Protein AF-0000000080642926 (afdb_homodimer)

InterPro domains:
  IPR002577 Helix-turn-helix, HxlR type [PF01638] (28-109)
  IPR002577 Helix-turn-helix, HxlR type [PS51118] (19-112)
  IPR036388 Winged helix-like DNA-binding domain superfamily [G3DSA:1.10.10.10] (13-112)
  IPR036390 Winged helix DNA-binding domain superfamily [SSF46785] (16-107)

Radius of gyration: 19.08 Å; Cα contacts (8 Å, |Δi|>4): 334; chains: 2; bounding box: 35×70×35 Å

Sequence (224 aa):
MLKNSMDYGSCNLVIQRGCPIEETLMSLGGKWKGIIINTLYDEAYFYNALHREVSGISRKILTEQLNDLIALQIVKREETNDYPKKVRYSLTQRGKSVYPLINELAQVLKMNMLKNSMDYGSCNLVIQRGCPIEETLMSLGGKWKGIIINTLYDEAYFYNALHREVSGISRKILTEQLNDLIALQIVKREETNDYPKKVRYSLTQRGKSVYPLINELAQVLKMN

Organism: Staphylococcus saprophyticus subsp. saprophyticus (strain ATCC 15305 / DSM 20229 / NCIMB 8711 / NCTC 7292 / S-41) (NCBI:txid34245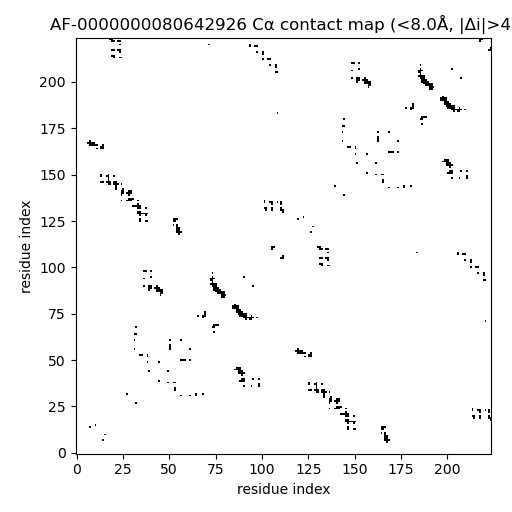1)

Secondary structure (DSSP, 8-state):
--------SS--HHHHHHHHHHHHHHHH-SSSHHHHHHHHHH--EEHHHHHHHSTT--HHHHHHHHHHHHHTTSEEEEE-SSSSP-EEEEE-HHHHHHHHHHHHHHHHTT--/--------SS--HHHHHHHHHHHHHHHH-SSSHHHHHHHHHH--EEHHHHHHHSTT--HHHHHHHHHHHHHTTSEEEEE-SSSSP-EEEEE-HHHHHHHHHHHHHHHHTT--

pLDDT: mean 90.41, std 14.79, range [26.27, 98.69]

Solvent-accessible surface area (backbone atoms only — not comparable to full-atom values): 12058 Å² total; per-residue (Å²): 127,89,66,77,73,66,77,45,54,72,84,45,70,54,46,63,67,7,42,24,37,23,49,40,31,45,68,54,22,51,83,60,48,29,33,51,51,46,50,28,68,75,43,68,36,40,62,68,61,42,51,61,57,48,34,62,60,50,70,67,56,49,50,52,50,49,50,51,34,34,75,63,46,26,35,38,81,42,76,46,88,50,88,73,71,43,55,35,36,31,53,29,75,52,26,62,59,44,48,61,48,47,49,48,47,10,56,72,66,64,41,114,124,90,66,78,73,68,76,45,55,72,84,45,72,54,44,63,67,8,43,25,36,24,50,40,32,43,69,54,22,52,83,60,49,29,31,51,50,47,50,28,68,75,42,68,36,39,64,69,60,42,50,61,56,48,33,63,59,50,72,68,56,50,51,52,50,49,51,52,34,34,75,65,46,28,35,39,83,42,75,46,88,51,89,72,71,42,55,37,37,30,54,29,75,54,26,62,58,44,48,60,48,47,48,49,46,11,56,73,65,66,42,116

Structure (mmCIF, N/CA/C/O backbone):
data_AF-0000000080642926-model_v1
#
loop_
_entity.id
_entity.type
_entity.pdbx_description
1 polymer 'Transcriptional regulator'
#
loop_
_atom_site.group_PDB
_atom_site.id
_atom_site.type_symbol
_atom_site.label_atom_id
_atom_site.label_alt_id
_atom_site.label_comp_id
_atom_site.label_asym_id
_atom_site.label_entity_id
_atom_site.label_seq_id
_atom_site.pdbx_PDB_ins_code
_atom_site.Cartn_x
_atom_site.Cartn_y
_atom_site.Cartn_z
_atom_site.occupancy
_atom_site.B_iso_or_equiv
_atom_site.auth_seq_id
_atom_site.auth_comp_id
_atom_site.auth_asym_id
_atom_site.auth_atom_id
_atom_site.pdbx_PDB_model_num
ATOM 1 N N . MET A 1 1 ? -15.219 -11.07 5.348 1 26.27 1 MET A N 1
ATOM 2 C CA . MET A 1 1 ? -15.898 -10.133 6.234 1 26.27 1 MET A CA 1
ATOM 3 C C . MET A 1 1 ? -14.891 -9.305 7.027 1 26.27 1 MET A C 1
ATOM 5 O O . MET A 1 1 ? -15.172 -8.898 8.156 1 26.27 1 MET A O 1
ATOM 9 N N . LEU A 1 2 ? -13.578 -9.359 6.543 1 33.16 2 LEU A N 1
ATOM 10 C CA . LEU A 1 2 ? -12.43 -8.984 7.367 1 33.16 2 LEU A CA 1
ATOM 11 C C . LEU A 1 2 ? -12.516 -7.52 7.781 1 33.16 2 LEU A C 1
ATOM 13 O O . LEU A 1 2 ? -12.391 -6.625 6.945 1 33.16 2 LEU A O 1
ATOM 17 N N . LYS A 1 3 ? -13.633 -7.27 8.539 1 35.31 3 LYS A N 1
ATOM 18 C CA . LYS A 1 3 ? -14.156 -6.008 9.047 1 35.31 3 LYS A CA 1
ATOM 19 C C . LYS A 1 3 ? -13.086 -5.23 9.812 1 35.31 3 LYS A C 1
ATOM 21 O O . LYS A 1 3 ? -12.758 -5.57 10.945 1 35.31 3 LYS A O 1
ATOM 26 N N . ASN A 1 4 ? -11.906 -5.074 9.398 1 38.88 4 ASN A N 1
ATOM 27 C CA . ASN A 1 4 ? -11.008 -4.223 10.164 1 38.88 4 ASN A CA 1
ATOM 28 C C . ASN A 1 4 ? -11.672 -2.906 10.555 1 38.88 4 ASN A C 1
ATOM 30 O O . ASN A 1 4 ? -11.695 -1.959 9.766 1 38.88 4 ASN A O 1
ATOM 34 N N . SER A 1 5 ? -12.844 -2.949 11.32 1 43.09 5 SER A N 1
ATOM 35 C CA . SER A 1 5 ? -13.508 -1.814 11.953 1 43.09 5 SER A CA 1
ATOM 36 C C . SER A 1 5 ? -12.508 -0.891 12.633 1 43.09 5 SER A C 1
ATOM 38 O O . SER A 1 5 ? -11.938 -1.241 13.672 1 43.09 5 SER A O 1
ATOM 40 N N . MET A 1 6 ? -11.539 -0.439 12.016 1 46.84 6 MET A N 1
ATOM 41 C CA . MET A 1 6 ? -10.602 0.42 12.734 1 46.84 6 MET A CA 1
ATOM 42 C C . MET A 1 6 ? -11.336 1.573 13.414 1 46.84 6 MET A C 1
ATOM 44 O O . MET A 1 6 ? -12.312 2.1 12.867 1 46.84 6 MET A O 1
ATOM 48 N N . ASP A 1 7 ? -11.508 1.579 14.719 1 55.59 7 ASP A N 1
ATOM 49 C CA . ASP A 1 7 ? -12.023 2.609 15.609 1 55.59 7 ASP A CA 1
ATOM 50 C C . ASP A 1 7 ? -11.461 3.982 15.25 1 55.59 7 ASP A C 1
ATOM 52 O O . ASP A 1 7 ? -10.461 4.422 15.82 1 55.59 7 ASP A O 1
ATOM 56 N N . TYR A 1 8 ? -11.648 4.504 14.062 1 60.59 8 TYR A N 1
ATOM 57 C CA . TYR A 1 8 ? -11.203 5.824 13.625 1 60.59 8 TYR A CA 1
ATOM 58 C C . TYR A 1 8 ? -11.891 6.926 14.414 1 60.59 8 TYR A C 1
ATOM 60 O O . TYR A 1 8 ? -11.602 8.109 14.234 1 60.59 8 TYR A O 1
ATOM 68 N N . GLY A 1 9 ? -12.344 6.68 15.625 1 62.94 9 GLY A N 1
ATOM 69 C CA . GLY A 1 9 ? -13.102 7.699 16.344 1 62.94 9 GLY A CA 1
ATOM 70 C C . GLY A 1 9 ? -14.352 8.141 15.594 1 62.94 9 GLY A C 1
ATOM 71 O O . GLY A 1 9 ? -14.961 7.355 14.867 1 62.94 9 GLY A O 1
ATOM 72 N N . SER A 1 10 ? -14.812 9.477 15.961 1 70.75 10 SER A N 1
ATOM 73 C CA . SER A 1 10 ? -15.984 10.016 15.289 1 70.75 10 SER A CA 1
ATOM 74 C C . SER A 1 10 ? -15.773 10.125 13.789 1 70.75 10 SER A C 1
ATOM 76 O O . SER A 1 10 ? -14.688 10.5 13.336 1 70.75 10 SER A O 1
ATOM 78 N N . CYS A 1 11 ? -16.719 9.617 13.109 1 80.69 11 CYS A N 1
ATOM 79 C CA . CYS A 1 11 ? -16.625 9.602 11.656 1 80.69 11 CYS A CA 1
ATOM 80 C C . CYS A 1 11 ? -16.922 10.977 11.07 1 80.69 11 CYS A C 1
ATOM 82 O O . CYS A 1 11 ? -18.094 11.367 10.961 1 80.69 11 CYS A O 1
ATOM 84 N N . ASN A 1 12 ? -15.898 11.836 10.922 1 85.44 12 ASN A N 1
ATOM 85 C CA . ASN A 1 12 ? -16.047 13.102 10.219 1 85.44 12 ASN A CA 1
ATOM 86 C C . ASN A 1 12 ? -15.805 12.938 8.719 1 85.44 12 ASN A C 1
ATOM 88 O O . ASN A 1 12 ? -15.523 11.836 8.242 1 85.44 12 ASN A O 1
ATOM 92 N N . LEU A 1 13 ? -16 14.023 7.984 1 85.5 13 LEU A N 1
ATOM 93 C CA . LEU A 1 13 ? -15.945 13.977 6.523 1 85.5 13 LEU A CA 1
ATOM 94 C C . LEU A 1 13 ? -14.547 13.586 6.047 1 85.5 13 LEU A C 1
ATOM 96 O O . LEU A 1 13 ? -14.406 12.898 5.031 1 85.5 13 LEU A O 1
ATOM 100 N N . VAL A 1 14 ? -13.5 14.023 6.723 1 85.69 14 VAL A N 1
ATOM 101 C CA . VAL A 1 14 ? -12.125 13.734 6.344 1 85.69 14 VAL A CA 1
ATOM 102 C C . VAL A 1 14 ? -11.875 12.227 6.414 1 85.69 14 VAL A C 1
ATOM 104 O O . VAL A 1 14 ? -11.305 11.641 5.488 1 85.69 14 VAL A O 1
ATOM 107 N N . ILE A 1 15 ? -12.391 11.664 7.461 1 88.62 15 ILE A N 1
ATOM 108 C CA . ILE A 1 15 ? -12.219 10.227 7.656 1 88.62 15 ILE A CA 1
ATOM 109 C C . ILE A 1 15 ? -13.039 9.469 6.617 1 88.62 15 ILE A C 1
ATOM 111 O O . ILE A 1 15 ? -12.555 8.508 6.012 1 88.62 15 ILE A O 1
ATOM 115 N N . GLN A 1 16 ? -14.219 9.906 6.355 1 90.12 16 GLN A N 1
ATOM 116 C CA . GLN A 1 16 ? -15.094 9.25 5.383 1 90.12 16 GLN A CA 1
ATOM 117 C C . GLN A 1 16 ? -14.453 9.234 3.996 1 90.12 16 GLN A C 1
ATOM 119 O O . GLN A 1 16 ? -14.5 8.219 3.299 1 90.12 16 GLN A O 1
ATOM 124 N N . ARG A 1 17 ? -13.82 10.32 3.672 1 90.19 17 ARG A N 1
ATOM 125 C CA . ARG A 1 17 ? -13.219 10.43 2.348 1 90.19 17 ARG A CA 1
ATOM 126 C C . ARG A 1 17 ? -11.883 9.688 2.287 1 90.19 17 ARG A C 1
ATOM 128 O O . ARG A 1 17 ? -11.492 9.195 1.228 1 90.19 17 ARG A O 1
ATOM 135 N N . GLY A 1 18 ? -11.219 9.609 3.457 1 93.25 18 GLY A N 1
ATOM 136 C CA . GLY A 1 18 ? -9.898 9 3.508 1 93.25 18 GLY A CA 1
ATOM 137 C C . GLY A 1 18 ? -9.945 7.5 3.721 1 93.25 18 GLY A C 1
ATOM 138 O O . GLY A 1 18 ? -8.961 6.797 3.461 1 93.25 18 GLY A O 1
ATOM 139 N N . CYS A 1 19 ? -11.07 7.004 4.074 1 93 19 CYS A N 1
ATOM 140 C CA . CYS A 1 19 ? -11.188 5.602 4.461 1 93 19 CYS A CA 1
ATOM 141 C C . CYS A 1 19 ? -10.898 4.684 3.281 1 93 19 CYS A C 1
ATOM 143 O O . CYS A 1 19 ? -10.156 3.707 3.414 1 93 19 CYS A O 1
ATOM 145 N N . PRO A 1 20 ? -11.477 4.988 2.043 1 94.69 20 PRO A N 1
ATOM 146 C CA . PRO A 1 20 ? -11.164 4.102 0.919 1 94.69 20 PRO A CA 1
ATOM 147 C C . PRO A 1 20 ? -9.68 4.07 0.588 1 94.69 20 PRO A C 1
ATOM 149 O O . PRO A 1 20 ? -9.141 3.018 0.234 1 94.69 20 PRO A O 1
ATOM 152 N N . ILE A 1 21 ? -9.055 5.18 0.7 1 94.81 21 ILE A N 1
ATOM 153 C CA . ILE A 1 21 ? -7.621 5.27 0.44 1 94.81 21 ILE A CA 1
ATOM 154 C C . ILE A 1 21 ? -6.852 4.457 1.482 1 94.81 21 ILE A C 1
ATOM 156 O O . ILE A 1 21 ? -5.973 3.668 1.138 1 94.81 21 ILE A O 1
ATOM 160 N N . GLU A 1 22 ? -7.27 4.641 2.697 1 95.12 22 GLU A N 1
ATOM 161 C CA . GLU A 1 22 ? -6.664 3.906 3.805 1 95.12 22 GLU A CA 1
ATOM 162 C C . GLU A 1 22 ? -6.836 2.4 3.629 1 95.12 22 GLU A C 1
ATOM 164 O O . GLU A 1 22 ? -5.875 1.641 3.762 1 95.12 22 GLU A O 1
ATOM 169 N N . GLU A 1 23 ? -8.016 2.02 3.33 1 95 23 GLU A N 1
ATOM 170 C CA . GLU A 1 23 ? -8.312 0.601 3.154 1 95 23 GLU A CA 1
ATOM 171 C C . GLU A 1 23 ? -7.492 0.005 2.014 1 95 23 GLU A C 1
ATOM 173 O O . GLU A 1 23 ? -7.031 -1.136 2.102 1 95 23 GLU A O 1
ATOM 178 N N . THR A 1 24 ? -7.352 0.729 0.979 1 96.31 24 THR A N 1
ATOM 179 C CA . THR A 1 24 ? -6.566 0.294 -0.171 1 96.31 24 THR A CA 1
ATOM 180 C C . THR A 1 24 ? -5.125 0.005 0.237 1 96.31 24 THR A C 1
ATOM 182 O O . THR A 1 24 ? -4.605 -1.08 -0.03 1 96.31 24 THR A O 1
ATOM 185 N N . LEU A 1 25 ? -4.547 0.936 0.899 1 96.12 25 LEU A N 1
ATOM 186 C CA . LEU A 1 25 ? -3.15 0.803 1.298 1 96.12 25 LEU A CA 1
ATOM 187 C C . LEU A 1 25 ? -2.982 -0.304 2.334 1 96.12 25 LEU A C 1
ATOM 189 O O . LEU A 1 25 ? -2.014 -1.063 2.285 1 96.12 25 LEU A O 1
ATOM 193 N N . MET A 1 26 ? -3.926 -0.427 3.213 1 94 26 MET A N 1
ATOM 194 C CA . MET A 1 26 ? -3.879 -1.48 4.223 1 94 26 MET A CA 1
ATOM 195 C C . MET A 1 26 ? -4.004 -2.857 3.58 1 94 26 MET A C 1
ATOM 197 O O . MET A 1 26 ? -3.307 -3.795 3.969 1 94 26 MET A O 1
ATOM 201 N N . SER A 1 27 ? -4.855 -2.941 2.645 1 95 27 SER A N 1
ATOM 202 C CA . SER A 1 27 ? -5.133 -4.227 2.014 1 95 27 SER A CA 1
ATOM 203 C C . SER A 1 27 ? -3.963 -4.684 1.151 1 95 27 SER A C 1
ATOM 205 O O . SER A 1 27 ? -3.672 -5.879 1.074 1 95 27 SER A O 1
ATOM 207 N N . LEU A 1 28 ? -3.287 -3.77 0.553 1 95.69 28 LEU A N 1
ATOM 208 C CA . LEU A 1 28 ? -2.219 -4.113 -0.379 1 95.69 28 LEU A CA 1
ATOM 209 C C . LEU A 1 28 ? -0.871 -4.156 0.333 1 95.69 28 LEU A C 1
ATOM 211 O O . LEU A 1 28 ? 0.097 -4.707 -0.196 1 95.69 28 LEU A O 1
ATOM 215 N N . GLY A 1 29 ? -0.943 -3.49 1.431 1 93.25 29 GLY A N 1
ATOM 216 C CA . GLY A 1 29 ? 0.313 -3.434 2.16 1 93.25 29 GLY A CA 1
ATOM 217 C C . GLY A 1 29 ? 0.738 -4.777 2.721 1 93.25 29 GLY A C 1
ATOM 218 O O . GLY A 1 29 ? -0.015 -5.75 2.654 1 93.25 29 GLY A O 1
ATOM 219 N N . GLY A 1 30 ? 1.952 -4.77 3.291 1 84.38 30 GLY A N 1
ATOM 220 C CA . GLY A 1 30 ? 2.502 -6.008 3.824 1 84.38 30 GLY A CA 1
ATOM 221 C C . GLY A 1 30 ? 3.635 -6.566 2.986 1 84.38 30 GLY A C 1
ATOM 222 O O . GLY A 1 30 ? 4 -5.984 1.961 1 84.38 30 GLY A O 1
ATOM 223 N N . LYS A 1 31 ? 4.016 -7.754 3.479 1 90.5 31 LYS A N 1
ATOM 224 C CA . LYS A 1 31 ? 5.188 -8.328 2.828 1 90.5 31 LYS A CA 1
ATOM 225 C C . LYS A 1 31 ? 4.785 -9.328 1.75 1 90.5 31 LYS A C 1
ATOM 227 O O . LYS A 1 31 ? 3.795 -10.047 1.904 1 90.5 31 LYS A O 1
ATOM 232 N N . TRP A 1 32 ? 5.492 -9.32 0.673 1 94.88 32 TRP A N 1
ATOM 233 C CA . TRP A 1 32 ? 5.52 -10.359 -0.352 1 94.88 32 TRP A CA 1
ATOM 234 C C . TRP A 1 32 ? 4.48 -10.086 -1.435 1 94.88 32 TRP A C 1
ATOM 236 O O . TRP A 1 32 ? 4.602 -10.578 -2.559 1 94.88 32 TRP A O 1
ATOM 246 N N . LYS A 1 33 ? 3.389 -9.336 -1.169 1 96.25 33 LYS A N 1
ATOM 247 C CA . LYS A 1 33 ? 2.301 -9.164 -2.127 1 96.25 33 LYS A CA 1
ATOM 248 C C . LYS A 1 33 ? 2.809 -8.555 -3.432 1 96.25 33 LYS A C 1
ATOM 250 O O . LYS A 1 33 ? 2.389 -8.969 -4.516 1 96.25 33 LYS A O 1
ATOM 255 N N . GLY A 1 34 ? 3.684 -7.57 -3.336 1 96.56 34 GLY A N 1
ATOM 256 C CA . GLY A 1 34 ? 4.238 -6.957 -4.531 1 96.56 34 GLY A CA 1
ATOM 257 C C . GLY A 1 34 ? 5.027 -7.926 -5.391 1 96.56 34 GLY A C 1
ATOM 258 O O . GLY A 1 34 ? 4.895 -7.926 -6.617 1 96.56 34 GLY A O 1
ATOM 259 N N . ILE A 1 35 ? 5.801 -8.773 -4.762 1 96.38 35 ILE A N 1
ATOM 260 C CA . ILE A 1 35 ? 6.602 -9.758 -5.484 1 96.38 35 ILE A CA 1
ATOM 261 C C . ILE A 1 35 ? 5.684 -10.797 -6.133 1 96.38 35 ILE A C 1
ATOM 263 O O . ILE A 1 35 ? 5.883 -11.172 -7.289 1 96.38 35 ILE A O 1
ATOM 267 N N . ILE A 1 36 ? 4.656 -11.211 -5.398 1 98.06 36 ILE A N 1
ATOM 268 C CA . ILE A 1 36 ? 3.713 -12.195 -5.918 1 98.06 36 ILE A CA 1
ATOM 269 C C . ILE A 1 36 ? 2.965 -11.609 -7.113 1 98.06 36 ILE A C 1
ATOM 271 O O . ILE A 1 36 ? 2.854 -12.258 -8.156 1 98.06 36 ILE A O 1
ATOM 275 N N . ILE A 1 37 ? 2.502 -10.43 -7 1 98.12 37 ILE A N 1
ATOM 276 C CA . ILE A 1 37 ? 1.77 -9.766 -8.078 1 98.12 37 ILE A CA 1
ATOM 277 C C . ILE A 1 37 ? 2.672 -9.625 -9.297 1 98.12 37 ILE A C 1
ATOM 279 O O . ILE A 1 37 ? 2.254 -9.906 -10.422 1 98.12 37 ILE A O 1
ATOM 283 N N . ASN A 1 38 ? 3.869 -9.188 -9.07 1 96.88 38 ASN A N 1
ATOM 284 C CA . ASN A 1 38 ? 4.828 -9.055 -10.156 1 96.88 38 ASN A CA 1
ATOM 285 C C . ASN A 1 38 ? 5.074 -10.391 -10.852 1 96.88 38 ASN A C 1
ATOM 287 O O . ASN A 1 38 ? 5.102 -10.461 -12.086 1 96.88 38 ASN A O 1
ATOM 291 N N . THR A 1 39 ? 5.305 -11.398 -10.109 1 97.31 39 THR A N 1
ATOM 292 C CA . THR A 1 39 ? 5.582 -12.727 -10.641 1 97.31 39 THR A CA 1
ATOM 293 C C . THR A 1 39 ? 4.414 -13.219 -11.492 1 97.31 39 THR A C 1
ATOM 295 O O . THR A 1 39 ? 4.617 -13.719 -12.602 1 97.31 39 THR A O 1
ATOM 298 N N . LEU A 1 40 ? 3.203 -12.984 -11.039 1 98.25 40 LEU A N 1
ATOM 299 C CA . LEU A 1 40 ? 2.014 -13.5 -11.711 1 98.25 40 LEU A CA 1
ATOM 300 C C . LEU A 1 40 ? 1.62 -12.602 -12.883 1 98.25 40 LEU A C 1
ATOM 302 O O . LEU A 1 40 ? 0.815 -12.992 -13.727 1 98.25 40 LEU A O 1
ATOM 306 N N . TYR A 1 41 ? 2.111 -11.375 -12.812 1 97 41 TYR A N 1
ATOM 307 C CA . TYR A 1 41 ? 1.868 -10.492 -13.953 1 97 41 TYR A CA 1
ATOM 308 C C . TYR A 1 41 ? 2.508 -11.047 -15.219 1 97 41 TYR A C 1
ATOM 310 O O . TYR A 1 41 ? 1.973 -10.883 -16.312 1 97 41 TYR A O 1
ATOM 318 N N . ASP A 1 42 ? 3.617 -11.688 -15.031 1 93.25 42 ASP A N 1
ATOM 319 C CA . ASP A 1 42 ? 4.355 -12.25 -16.156 1 93.25 42 ASP A CA 1
ATOM 320 C C . ASP A 1 42 ? 3.662 -13.5 -16.703 1 93.25 42 ASP A C 1
ATOM 322 O O . ASP A 1 42 ? 3.529 -13.664 -17.906 1 93.25 42 ASP A O 1
ATOM 326 N N . GLU A 1 43 ? 3.293 -14.359 -15.883 1 95.75 43 GLU A N 1
ATOM 327 C CA . GLU A 1 43 ? 2.611 -15.586 -16.281 1 95.75 43 GLU A CA 1
ATOM 328 C C . GLU A 1 43 ? 1.94 -16.25 -15.086 1 95.75 43 GLU A C 1
ATOM 330 O O . GLU A 1 43 ? 2.129 -15.836 -13.945 1 95.75 43 GLU A O 1
ATOM 335 N N . ALA A 1 44 ? 1.113 -17.281 -15.406 1 97.75 44 ALA A N 1
ATOM 336 C CA . ALA A 1 44 ? 0.497 -18.109 -14.375 1 97.75 44 ALA A CA 1
ATOM 337 C C . ALA A 1 44 ? 1.49 -19.125 -13.828 1 97.75 44 ALA A C 1
ATOM 339 O O . ALA A 1 44 ? 2.439 -19.516 -14.516 1 97.75 44 ALA A O 1
ATOM 340 N N . TYR A 1 45 ? 1.262 -19.547 -12.555 1 97.69 45 TYR A N 1
ATOM 341 C CA . TYR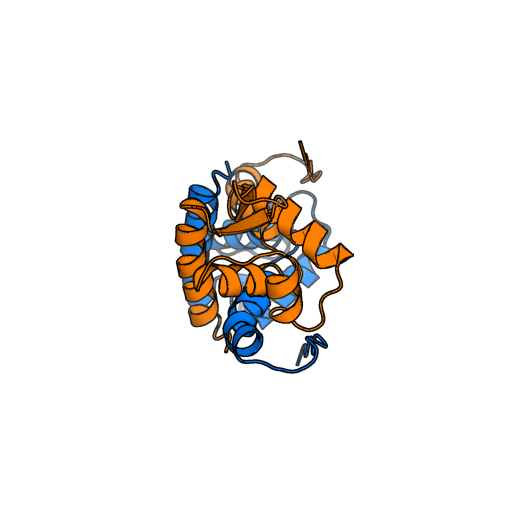 A 1 45 ? 2.154 -20.531 -11.93 1 97.69 45 TYR A CA 1
ATOM 342 C C . TYR A 1 45 ? 1.365 -21.562 -11.148 1 97.69 45 TYR A C 1
ATOM 344 O O . TYR A 1 45 ? 0.318 -21.266 -10.578 1 97.69 45 TYR A O 1
ATOM 352 N N . PHE A 1 46 ? 1.911 -22.75 -11.172 1 97 46 PHE A N 1
ATOM 353 C CA . PHE A 1 46 ? 1.507 -23.703 -10.148 1 97 46 PHE A CA 1
ATOM 354 C C . PHE A 1 46 ? 2.174 -23.391 -8.82 1 97 46 PHE A C 1
ATOM 356 O O . PHE A 1 46 ? 3.16 -22.656 -8.773 1 97 46 PHE A O 1
ATOM 363 N N . TYR A 1 47 ? 1.627 -23.922 -7.727 1 97 47 TYR A N 1
ATOM 364 C CA . TYR A 1 47 ? 2.035 -23.547 -6.379 1 97 47 TYR A CA 1
ATOM 365 C C . TYR A 1 47 ? 3.533 -23.75 -6.184 1 97 47 TYR A C 1
ATOM 367 O O . TYR A 1 47 ? 4.242 -22.828 -5.754 1 97 47 TYR A O 1
ATOM 375 N N . ASN A 1 48 ? 4.012 -24.906 -6.52 1 96.81 48 ASN A N 1
ATOM 376 C CA . ASN A 1 48 ? 5.41 -25.234 -6.254 1 96.81 48 ASN A CA 1
ATOM 377 C C . ASN A 1 48 ? 6.355 -24.344 -7.062 1 96.81 48 ASN A C 1
ATOM 379 O O . ASN A 1 48 ? 7.395 -23.922 -6.559 1 96.81 48 ASN A O 1
ATOM 383 N N . ALA A 1 49 ? 6.031 -24.188 -8.328 1 96.69 49 ALA A N 1
ATOM 384 C CA . ALA A 1 49 ? 6.836 -23.312 -9.172 1 96.69 49 ALA A CA 1
ATOM 385 C C . ALA A 1 49 ? 6.832 -21.875 -8.641 1 96.69 49 ALA A C 1
ATOM 387 O O . ALA A 1 49 ? 7.867 -21.219 -8.617 1 96.69 49 ALA A O 1
ATOM 388 N N . LEU A 1 50 ? 5.637 -21.422 -8.195 1 97.44 50 LEU A N 1
ATOM 389 C CA . LEU A 1 50 ? 5.512 -20.094 -7.617 1 97.44 50 LEU A CA 1
ATOM 390 C C . LEU A 1 50 ? 6.367 -19.953 -6.363 1 97.44 50 LEU A C 1
ATOM 392 O O . LEU A 1 50 ? 7.086 -18.969 -6.199 1 97.44 50 LEU A O 1
ATOM 396 N N . HIS A 1 51 ? 6.312 -20.922 -5.559 1 96.94 51 HIS A N 1
ATOM 397 C CA . HIS A 1 51 ? 7.09 -20.938 -4.324 1 96.94 51 HIS A CA 1
ATOM 398 C C . HIS A 1 51 ? 8.586 -20.859 -4.613 1 96.94 51 HIS A C 1
ATOM 400 O O . HIS A 1 51 ? 9.328 -20.172 -3.91 1 96.94 51 HIS A O 1
ATOM 406 N N . ARG A 1 52 ? 9.016 -21.5 -5.652 1 95.06 52 ARG A N 1
ATOM 407 C CA . ARG A 1 52 ? 10.43 -21.5 -6.035 1 95.06 52 ARG A CA 1
ATOM 408 C C . ARG A 1 52 ? 10.852 -20.141 -6.562 1 95.06 52 ARG A C 1
ATOM 410 O O . ARG A 1 52 ? 11.961 -19.672 -6.285 1 95.06 52 ARG A O 1
ATOM 417 N N . GLU A 1 53 ? 9.961 -19.578 -7.332 1 94.5 53 GLU A N 1
ATOM 418 C CA . GLU A 1 53 ? 10.281 -18.297 -7.957 1 94.5 53 GLU A CA 1
ATOM 419 C C . GLU A 1 53 ? 10.344 -17.188 -6.918 1 94.5 53 GLU A C 1
ATOM 421 O O . GLU A 1 53 ? 11.172 -16.281 -7.027 1 94.5 53 GLU A O 1
ATOM 426 N N . VAL A 1 54 ? 9.406 -17.203 -5.969 1 94.94 54 VAL A N 1
ATOM 427 C CA . VAL A 1 54 ? 9.406 -16.234 -4.883 1 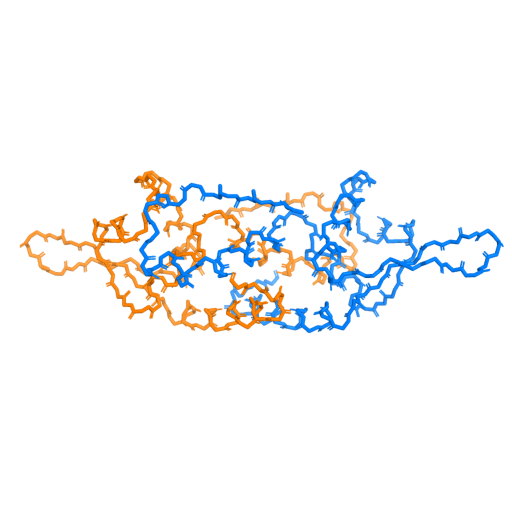94.94 54 VAL A CA 1
ATOM 428 C C . VAL A 1 54 ? 10.344 -16.703 -3.771 1 94.94 54 VAL A C 1
ATOM 430 O O . VAL A 1 54 ? 9.898 -17.172 -2.723 1 94.94 54 VAL A O 1
ATOM 433 N N . SER A 1 55 ? 11.523 -16.484 -3.988 1 91.56 55 SER A N 1
ATOM 434 C CA . SER A 1 55 ? 12.578 -17.062 -3.174 1 91.56 55 SER A CA 1
ATOM 435 C C . SER A 1 55 ? 12.594 -16.469 -1.771 1 91.56 55 SER A C 1
ATOM 437 O O . SER A 1 55 ? 12.5 -15.25 -1.606 1 91.56 55 SER A O 1
ATOM 439 N N . GLY A 1 56 ? 12.648 -17.391 -0.793 1 92.12 56 GLY A N 1
ATOM 440 C CA . GLY A 1 56 ? 12.789 -16.938 0.583 1 92.12 56 GLY A CA 1
ATOM 441 C C . GLY A 1 56 ? 11.484 -16.969 1.355 1 92.12 56 GLY A C 1
ATOM 442 O O . GLY A 1 56 ? 11.484 -16.875 2.586 1 92.12 56 GLY A O 1
ATOM 443 N N . ILE A 1 57 ? 10.453 -17.125 0.698 1 94.12 57 ILE A N 1
ATOM 444 C CA . ILE A 1 57 ? 9.156 -17.141 1.358 1 94.12 57 ILE A CA 1
ATOM 445 C C . ILE A 1 57 ? 8.852 -18.531 1.886 1 94.12 57 ILE A C 1
ATOM 447 O O . ILE A 1 57 ? 9.18 -19.531 1.242 1 94.12 57 ILE A O 1
ATOM 451 N N . SER A 1 58 ? 8.234 -18.656 2.975 1 96.44 58 SER A N 1
ATOM 452 C CA . SER A 1 58 ? 7.777 -19.953 3.457 1 96.44 58 SER A CA 1
ATOM 453 C C . SER A 1 58 ? 6.461 -20.359 2.805 1 96.44 58 SER A C 1
ATOM 455 O O . SER A 1 58 ? 5.715 -19.5 2.322 1 96.44 58 SER A O 1
ATOM 457 N N . ARG A 1 59 ? 6.148 -21.594 2.824 1 97.19 59 ARG A N 1
ATOM 458 C CA . ARG A 1 59 ? 4.906 -22.109 2.248 1 97.19 59 ARG A CA 1
ATOM 459 C C . ARG A 1 59 ? 3.691 -21.531 2.957 1 97.19 59 ARG A C 1
ATOM 461 O O . ARG A 1 59 ? 2.697 -21.172 2.314 1 97.19 59 ARG A O 1
ATOM 468 N N . LYS A 1 60 ? 3.807 -21.438 4.207 1 97.88 60 LYS A N 1
ATOM 469 C CA . LYS A 1 60 ? 2.705 -20.891 4.992 1 97.88 60 LYS A CA 1
ATOM 470 C C . LYS A 1 60 ? 2.406 -19.453 4.594 1 97.88 60 LYS A C 1
ATOM 472 O O . LYS A 1 60 ? 1.25 -19.094 4.355 1 97.88 60 LYS A O 1
ATOM 477 N N . ILE A 1 61 ? 3.463 -18.672 4.535 1 97.56 61 ILE A N 1
ATOM 478 C CA . ILE A 1 61 ? 3.297 -17.25 4.234 1 97.56 61 ILE A CA 1
ATOM 479 C C . ILE A 1 61 ? 2.807 -17.094 2.797 1 97.56 61 ILE A C 1
ATOM 481 O O . ILE A 1 61 ? 1.941 -16.25 2.521 1 97.56 61 ILE A O 1
ATOM 485 N N . LEU A 1 62 ? 3.367 -17.859 1.898 1 97.81 62 LEU A N 1
ATOM 486 C CA . LEU A 1 62 ? 2.898 -17.797 0.518 1 97.81 62 LEU A CA 1
ATOM 487 C C . LEU A 1 62 ? 1.404 -18.094 0.438 1 97.81 62 LEU A C 1
ATOM 489 O O . LEU A 1 62 ? 0.66 -17.359 -0.223 1 97.81 62 LEU A O 1
ATOM 493 N N . THR A 1 63 ? 0.964 -19.109 1.126 1 98.25 63 THR A N 1
ATOM 494 C CA . THR A 1 63 ? -0.446 -19.484 1.136 1 98.25 63 THR A CA 1
ATOM 495 C C . THR A 1 63 ? -1.301 -18.359 1.703 1 98.25 63 THR A C 1
ATOM 497 O O . THR A 1 63 ? -2.344 -18.016 1.142 1 98.25 63 THR A O 1
ATOM 500 N N . GLU A 1 64 ? -0.865 -17.812 2.734 1 98 64 GLU A N 1
ATOM 501 C CA . GLU A 1 64 ? -1.588 -16.719 3.377 1 98 64 GLU A CA 1
ATOM 502 C C . GLU A 1 64 ? -1.708 -15.508 2.449 1 98 64 GLU A C 1
ATOM 504 O O . GLU A 1 64 ? -2.787 -14.93 2.312 1 98 64 GLU A O 1
ATOM 509 N N . GLN A 1 65 ? -0.608 -15.133 1.844 1 97.81 65 GLN A N 1
ATOM 510 C CA . GLN A 1 65 ? -0.611 -13.984 0.951 1 97.81 65 GLN A CA 1
ATOM 511 C C . GLN A 1 65 ? -1.459 -14.25 -0.289 1 97.81 65 GLN A C 1
ATOM 513 O O . GLN A 1 65 ? -2.16 -13.352 -0.771 1 97.81 65 GLN A O 1
ATOM 518 N N . LEU A 1 66 ? -1.39 -15.422 -0.794 1 98.25 66 LEU A N 1
ATOM 519 C CA . LEU A 1 66 ? -2.232 -15.789 -1.928 1 98.25 66 LEU A CA 1
ATOM 520 C C . LEU A 1 66 ? -3.709 -15.703 -1.558 1 98.25 66 LEU A C 1
ATOM 522 O O . LEU A 1 66 ? -4.512 -15.148 -2.314 1 98.25 66 LEU A O 1
ATOM 526 N N . ASN A 1 67 ? -4.047 -16.234 -0.422 1 98.25 67 ASN A N 1
ATOM 527 C CA . ASN A 1 67 ? -5.434 -16.172 0.028 1 98.25 67 ASN A CA 1
ATOM 528 C C . ASN A 1 67 ? -5.922 -14.734 0.162 1 98.25 67 ASN A C 1
ATOM 530 O O . ASN A 1 67 ? -7.059 -14.422 -0.201 1 98.25 67 ASN A O 1
ATOM 534 N N . ASP A 1 68 ? -5.098 -13.914 0.688 1 97.5 68 ASP A N 1
ATOM 535 C CA . ASP A 1 68 ? -5.449 -12.5 0.799 1 97.5 68 ASP A CA 1
ATOM 536 C C . ASP A 1 68 ? -5.699 -11.891 -0.576 1 97.5 68 ASP A C 1
ATOM 538 O O . ASP A 1 68 ? -6.68 -11.172 -0.773 1 97.5 68 ASP A O 1
ATOM 542 N N . LEU A 1 69 ? -4.82 -12.148 -1.485 1 98.25 69 LEU A N 1
ATOM 543 C CA . LEU A 1 69 ? -4.922 -11.586 -2.828 1 98.25 69 LEU A CA 1
ATOM 544 C C . LEU A 1 69 ? -6.129 -12.148 -3.562 1 98.25 69 LEU A C 1
ATOM 546 O O . LEU A 1 69 ? -6.746 -11.461 -4.375 1 98.25 69 LEU A O 1
ATOM 550 N N . ILE A 1 70 ? -6.477 -13.391 -3.297 1 98.44 70 ILE A N 1
ATOM 551 C CA . ILE A 1 70 ? -7.68 -14 -3.859 1 98.44 70 ILE A CA 1
ATOM 552 C C . ILE A 1 70 ? -8.922 -13.297 -3.305 1 98.44 70 ILE A C 1
ATOM 554 O O . ILE A 1 70 ? -9.836 -12.961 -4.055 1 98.44 70 ILE A O 1
ATOM 558 N N . ALA A 1 71 ? -8.938 -13.086 -2.031 1 97.19 71 ALA A N 1
ATOM 559 C CA . ALA A 1 71 ? -10.047 -12.398 -1.392 1 97.19 71 ALA A CA 1
ATOM 560 C C . ALA A 1 71 ? -10.242 -11 -1.979 1 97.19 71 ALA A C 1
ATOM 562 O O . ALA A 1 71 ? -11.367 -10.508 -2.078 1 97.19 71 ALA A O 1
ATOM 563 N N . LEU A 1 72 ? -9.141 -10.383 -2.395 1 96.62 72 LEU A N 1
ATOM 564 C CA . LEU A 1 72 ? -9.18 -9.047 -2.982 1 96.62 72 LEU A CA 1
ATOM 565 C C . LEU A 1 72 ? -9.516 -9.117 -4.469 1 96.62 72 LEU A C 1
ATOM 567 O O . LEU A 1 72 ? -9.594 -8.086 -5.141 1 96.62 72 LEU A O 1
ATOM 571 N N . GLN A 1 73 ? -9.625 -10.305 -4.941 1 97.94 73 GLN A N 1
ATOM 572 C CA . GLN A 1 73 ? -9.93 -10.555 -6.344 1 97.94 73 GLN A CA 1
ATOM 573 C C . GLN A 1 73 ? -8.805 -10.07 -7.254 1 97.94 73 GLN A C 1
ATOM 575 O O . GLN A 1 73 ? -9.055 -9.625 -8.375 1 97.94 73 GLN A O 1
ATOM 580 N N . ILE A 1 74 ? -7.672 -10.117 -6.789 1 98.38 74 ILE A N 1
ATOM 581 C CA . ILE A 1 74 ? -6.48 -9.766 -7.562 1 98.38 74 ILE A CA 1
ATOM 582 C C . ILE A 1 74 ? -5.891 -11.023 -8.188 1 98.38 74 ILE A C 1
ATOM 584 O O . ILE A 1 74 ? -5.418 -11 -9.328 1 98.38 74 ILE A O 1
ATOM 588 N N . VAL A 1 75 ? -5.914 -12.141 -7.48 1 98.69 75 VAL A N 1
ATOM 589 C CA . VAL A 1 75 ? -5.383 -13.422 -7.938 1 98.69 75 VAL A CA 1
ATOM 590 C C . VAL A 1 75 ? -6.523 -14.43 -8.086 1 98.69 75 VAL A C 1
ATOM 592 O O . VAL A 1 75 ? -7.469 -14.43 -7.293 1 98.69 75 VAL A O 1
ATOM 595 N N . LYS A 1 76 ? -6.383 -15.203 -9.086 1 98.44 76 LYS A N 1
ATOM 596 C CA . LYS A 1 76 ? -7.312 -16.297 -9.344 1 98.44 76 LYS A CA 1
ATOM 597 C C . LYS A 1 76 ? -6.66 -17.656 -9.078 1 98.44 76 LYS A C 1
ATOM 599 O O . LYS A 1 76 ? -5.512 -17.875 -9.469 1 98.44 76 LYS A O 1
ATOM 604 N N . ARG A 1 77 ? -7.375 -18.422 -8.359 1 97.94 77 ARG A N 1
ATOM 605 C CA . ARG A 1 77 ? -6.992 -19.812 -8.102 1 97.94 77 ARG A CA 1
ATOM 606 C C . ARG A 1 77 ? -7.852 -20.781 -8.906 1 97.94 77 ARG A C 1
ATOM 608 O O . ARG A 1 77 ? -9.055 -20.891 -8.664 1 97.94 77 ARG A O 1
ATOM 615 N N . GLU A 1 78 ? -7.238 -21.484 -9.844 1 96.69 78 GLU A N 1
ATOM 616 C CA . GLU A 1 78 ? -8.016 -22.344 -10.727 1 96.69 78 GLU A CA 1
ATOM 617 C C . GLU A 1 78 ? -7.52 -23.781 -10.68 1 96.69 78 GLU A C 1
ATOM 619 O O . GLU A 1 78 ? -6.316 -24.031 -10.773 1 96.69 78 GLU A O 1
ATOM 624 N N . GLU A 1 79 ? -8.453 -24.688 -10.562 1 93.88 79 GLU A N 1
ATOM 625 C CA . GLU A 1 79 ? -8.109 -26.109 -10.633 1 93.88 79 GLU A CA 1
ATOM 626 C C . GLU A 1 79 ? -8.016 -26.578 -12.078 1 93.88 79 GLU A C 1
ATOM 628 O O . GLU A 1 79 ? -8.867 -26.234 -12.906 1 93.88 79 GLU A O 1
ATOM 633 N N . THR A 1 80 ? -6.918 -27.297 -12.375 1 88.12 80 THR A N 1
ATOM 634 C CA . THR A 1 80 ? -6.758 -27.844 -13.727 1 88.12 80 THR A CA 1
ATOM 635 C C . THR A 1 80 ? -7.512 -29.156 -13.875 1 88.12 80 THR A C 1
ATOM 637 O O . THR A 1 80 ? -7.859 -29.797 -12.883 1 88.12 80 THR A O 1
ATOM 640 N N . ASN A 1 81 ? -7.883 -29.391 -15.055 1 87 81 ASN A N 1
ATOM 641 C CA . ASN A 1 81 ? -8.617 -30.609 -15.383 1 87 81 ASN A CA 1
ATOM 642 C C . ASN A 1 81 ? -7.688 -31.812 -15.492 1 87 81 ASN A C 1
ATOM 644 O O . ASN A 1 81 ? -8.148 -32.938 -15.664 1 87 81 ASN A O 1
ATOM 648 N N . ASP A 1 82 ? -6.445 -31.594 -15.336 1 81.62 82 ASP A N 1
ATOM 649 C CA . ASP A 1 82 ? -5.48 -32.688 -15.469 1 81.62 82 ASP A CA 1
ATOM 650 C C . ASP A 1 82 ? -5.539 -33.625 -14.266 1 81.62 82 ASP A C 1
ATOM 652 O O . ASP A 1 82 ? -6.188 -33.312 -13.258 1 81.62 82 ASP A O 1
ATOM 656 N N . TYR A 1 83 ? -5.215 -34.969 -14.539 1 82.81 83 TYR A N 1
ATOM 657 C CA . TYR A 1 83 ? -5.02 -35.906 -13.438 1 82.81 83 TYR A CA 1
ATOM 658 C C . TYR A 1 83 ? -3.535 -36.156 -13.188 1 82.81 83 TYR A C 1
ATOM 660 O O . TYR A 1 83 ? -2.797 -36.5 -14.109 1 82.81 83 TYR A O 1
ATOM 668 N N . PRO A 1 84 ? -3.055 -35.812 -11.961 1 85.69 84 PRO A N 1
ATOM 669 C CA . PRO A 1 84 ? -3.801 -35.312 -10.797 1 85.69 84 PRO A CA 1
ATOM 670 C C . PRO A 1 84 ? -4.137 -33.844 -10.898 1 85.69 84 PRO A C 1
ATOM 672 O O . PRO A 1 84 ? -3.438 -33.094 -11.578 1 85.69 84 PRO A O 1
ATOM 675 N N . LYS A 1 85 ? -5.18 -33.531 -10.203 1 89.19 85 LYS A N 1
ATOM 676 C CA . LYS A 1 85 ? -5.625 -32.156 -10.195 1 89.19 85 LYS A CA 1
ATOM 677 C C . LYS A 1 85 ? -4.531 -31.219 -9.664 1 89.19 85 LYS A C 1
ATOM 679 O O . LYS A 1 85 ? -3.898 -31.516 -8.656 1 89.19 85 LYS A O 1
ATOM 684 N N . LYS A 1 86 ? -4.223 -30.297 -10.492 1 91.31 86 LYS A N 1
ATOM 685 C CA . LYS A 1 86 ? -3.277 -29.266 -10.078 1 91.31 86 LYS A CA 1
ATOM 686 C C . LYS A 1 86 ? -3.969 -27.906 -9.945 1 91.31 86 LYS A C 1
ATOM 688 O O . LYS A 1 86 ? -5.082 -27.719 -10.445 1 91.31 86 LYS A O 1
ATOM 693 N N . VAL A 1 87 ? -3.402 -27.031 -9.125 1 95.56 87 VAL A N 1
ATOM 694 C CA . VAL A 1 87 ? -3.947 -25.703 -8.93 1 95.56 87 VAL A CA 1
ATOM 695 C C . VAL A 1 87 ? -3.008 -24.656 -9.539 1 95.56 87 VAL A C 1
ATOM 697 O O . VAL A 1 87 ? -1.793 -24.719 -9.328 1 95.56 87 VAL A O 1
ATOM 700 N N . ARG A 1 88 ? -3.668 -23.797 -10.328 1 97.31 88 ARG A N 1
ATOM 701 C CA . ARG A 1 88 ? -2.91 -22.734 -10.977 1 97.31 88 ARG A CA 1
ATOM 702 C C . ARG A 1 88 ? -3.33 -21.359 -10.453 1 97.31 88 ARG A C 1
ATOM 704 O O . ARG A 1 88 ? -4.52 -21.109 -10.25 1 97.31 88 ARG A O 1
ATOM 711 N N . TYR A 1 89 ? -2.35 -20.5 -10.336 1 98.56 89 TYR A N 1
ATOM 712 C CA . TYR A 1 89 ? -2.586 -19.125 -9.906 1 98.56 89 TYR A CA 1
ATOM 713 C C . TYR A 1 89 ? -2.246 -18.141 -11.016 1 98.56 89 TYR A C 1
ATOM 715 O O . TYR A 1 89 ? -1.213 -18.266 -11.68 1 98.56 89 TYR A O 1
ATOM 723 N N . SER A 1 90 ? -3.076 -17.172 -11.242 1 98.56 90 SER A N 1
ATOM 724 C CA . SER A 1 90 ? -2.879 -16.094 -12.203 1 98.56 90 SER A CA 1
ATOM 725 C C . SER A 1 90 ? -3.537 -14.797 -11.727 1 98.56 90 SER A C 1
ATOM 727 O O . SER A 1 90 ? -4.301 -14.805 -10.758 1 98.56 90 SER A O 1
ATOM 729 N N . LEU A 1 91 ? -3.18 -13.719 -12.375 1 98.56 91 LEU A N 1
ATOM 730 C CA . LEU A 1 91 ? -3.871 -12.477 -12.055 1 98.56 91 LEU A CA 1
ATOM 731 C C . LEU A 1 91 ? -5.25 -12.438 -12.695 1 98.56 91 LEU A C 1
ATOM 733 O O . LEU A 1 91 ? -5.422 -12.875 -13.836 1 98.56 91 LEU A O 1
ATOM 737 N N . THR A 1 92 ? -6.199 -11.938 -11.953 1 98.38 92 THR A N 1
ATOM 738 C CA . THR A 1 92 ? -7.484 -11.578 -12.539 1 98.38 92 THR A CA 1
ATOM 739 C C . THR A 1 92 ? -7.359 -10.328 -13.398 1 98.38 92 THR A C 1
ATOM 741 O O . THR A 1 92 ? -6.285 -9.727 -13.484 1 98.38 92 THR A O 1
ATOM 744 N N . GLN A 1 93 ? -8.516 -10 -14.062 1 97.25 93 GLN A N 1
ATOM 745 C CA . GLN A 1 93 ? -8.539 -8.734 -14.781 1 97.25 93 GLN A CA 1
ATOM 746 C C . GLN A 1 93 ? -8.273 -7.559 -13.844 1 97.25 93 GLN A C 1
ATOM 748 O O . GLN A 1 93 ? -7.57 -6.613 -14.203 1 97.25 93 GLN A O 1
ATOM 753 N N . ARG A 1 94 ? -8.773 -7.621 -12.68 1 97 94 ARG A N 1
ATOM 754 C CA . ARG A 1 94 ? -8.516 -6.613 -11.656 1 97 94 ARG A CA 1
ATOM 755 C C . ARG A 1 94 ? -7.031 -6.551 -11.312 1 97 94 ARG A C 1
ATOM 757 O O . ARG A 1 94 ? -6.445 -5.469 -11.25 1 97 94 ARG A O 1
ATOM 764 N N . GLY A 1 95 ? -6.488 -7.688 -11.102 1 97.44 95 GLY A N 1
ATOM 765 C CA . GLY A 1 95 ? -5.066 -7.762 -10.805 1 97.44 95 GLY A CA 1
ATOM 766 C C . GLY A 1 95 ? -4.195 -7.152 -11.891 1 97.44 95 GLY A C 1
ATOM 767 O O . GLY A 1 95 ? -3.23 -6.445 -11.594 1 97.44 95 GLY A O 1
ATOM 768 N N . LYS A 1 96 ? -4.574 -7.402 -13.102 1 97.19 96 LYS A N 1
ATOM 769 C CA . LYS A 1 96 ? -3.826 -6.871 -14.234 1 97.19 96 LYS A CA 1
ATOM 770 C C . LYS A 1 96 ? -3.951 -5.352 -14.312 1 97.19 96 LYS A C 1
ATOM 772 O O . LYS A 1 96 ? -3.061 -4.676 -14.836 1 97.19 96 LYS A O 1
ATOM 777 N N . SER A 1 97 ? -5.027 -4.855 -13.75 1 96.88 97 SER A N 1
ATOM 778 C CA . SER A 1 97 ? -5.246 -3.412 -13.742 1 96.88 97 SER A CA 1
ATOM 779 C C . SER A 1 97 ? -4.496 -2.746 -12.594 1 96.88 97 SER A C 1
ATOM 781 O O . SER A 1 97 ? -4.098 -1.584 -12.703 1 96.88 97 SER A O 1
ATOM 783 N N . VAL A 1 98 ? -4.293 -3.428 -11.539 1 97.12 98 VAL A N 1
ATOM 784 C CA . VAL A 1 98 ? -3.672 -2.885 -10.336 1 97.12 98 VAL A CA 1
ATOM 785 C C . VAL A 1 98 ? -2.16 -2.789 -10.539 1 97.12 98 VAL A C 1
ATOM 787 O O . VAL A 1 98 ? -1.53 -1.826 -10.094 1 97.12 98 VAL A O 1
ATOM 790 N N . TYR A 1 99 ? -1.583 -3.738 -11.227 1 97.12 99 TYR A N 1
ATOM 791 C CA . TYR A 1 99 ? -0.134 -3.842 -11.359 1 97.12 99 TYR A CA 1
ATOM 792 C C . TYR A 1 99 ? 0.454 -2.576 -11.969 1 97.12 99 TYR A C 1
ATOM 794 O O . TYR A 1 99 ? 1.373 -1.977 -11.406 1 97.12 99 TYR A O 1
ATOM 802 N N . PRO A 1 100 ? -0.058 -2.094 -13.094 1 97.44 100 PRO A N 1
ATOM 803 C CA . PRO A 1 100 ? 0.528 -0.884 -13.672 1 97.44 100 PRO A CA 1
ATOM 804 C C . PRO A 1 100 ? 0.418 0.328 -12.75 1 97.44 100 PRO A C 1
ATOM 806 O O . PRO A 1 100 ? 1.289 1.202 -12.766 1 97.44 100 PRO A O 1
ATOM 809 N N . LEU A 1 101 ? -0.609 0.384 -11.992 1 97.75 101 LEU A N 1
ATOM 810 C CA . LEU A 1 101 ? -0.784 1.496 -11.07 1 97.75 101 LEU A CA 1
ATOM 811 C C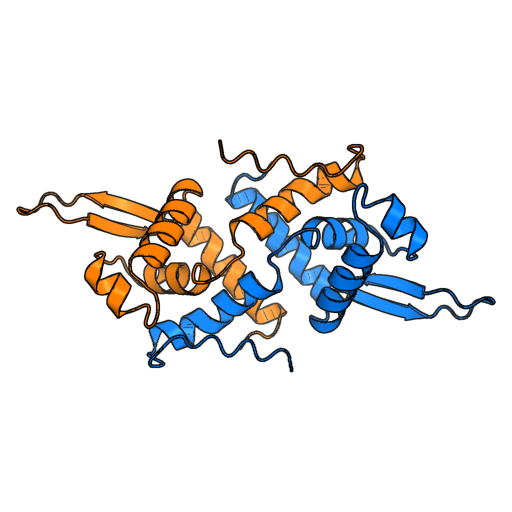 . LEU A 1 101 ? 0.266 1.451 -9.961 1 97.75 101 LEU A C 1
ATOM 813 O O . LEU A 1 101 ? 0.844 2.48 -9.609 1 97.75 101 LEU A O 1
ATOM 817 N N . ILE A 1 102 ? 0.535 0.268 -9.445 1 97.5 102 ILE A N 1
ATOM 818 C CA . ILE A 1 102 ? 1.548 0.117 -8.406 1 97.5 102 ILE A CA 1
ATOM 819 C C . ILE A 1 102 ? 2.93 0.405 -8.992 1 97.5 102 ILE A C 1
ATOM 821 O O . ILE A 1 102 ? 3.766 1.034 -8.336 1 97.5 102 ILE A O 1
ATOM 825 N N . ASN A 1 103 ? 3.123 -0.059 -10.195 1 96.62 103 ASN A N 1
ATOM 826 C CA . ASN A 1 103 ? 4.395 0.211 -10.867 1 96.62 103 ASN A CA 1
ATOM 827 C C . ASN A 1 103 ? 4.625 1.709 -11.047 1 96.62 103 ASN A C 1
ATOM 829 O O . ASN A 1 103 ? 5.742 2.193 -10.875 1 96.62 103 ASN A O 1
ATOM 833 N N . GLU A 1 104 ? 3.602 2.406 -11.383 1 97.38 104 GLU A N 1
ATOM 834 C CA . GLU A 1 104 ? 3.717 3.857 -11.516 1 97.38 104 GLU A CA 1
ATOM 835 C C . GLU A 1 104 ? 4.031 4.508 -10.172 1 97.38 104 GLU A C 1
ATOM 837 O O . GLU A 1 104 ? 4.836 5.438 -10.102 1 97.38 104 GLU A O 1
ATOM 842 N N . LEU A 1 105 ? 3.402 4.047 -9.148 1 97.5 105 LEU A N 1
ATOM 843 C CA . LEU A 1 105 ? 3.719 4.535 -7.809 1 97.5 105 LEU A CA 1
ATOM 844 C C . LEU A 1 105 ? 5.191 4.312 -7.484 1 97.5 105 LEU A C 1
ATOM 846 O O . LEU A 1 105 ? 5.855 5.199 -6.945 1 97.5 105 LEU A O 1
ATOM 850 N N . ALA A 1 106 ? 5.672 3.145 -7.836 1 96.81 106 ALA A N 1
ATOM 851 C CA . ALA A 1 106 ? 7.078 2.82 -7.59 1 96.81 106 ALA A CA 1
ATOM 852 C C . ALA A 1 106 ? 8 3.805 -8.305 1 96.81 106 ALA A C 1
ATOM 854 O O . ALA A 1 106 ? 9.016 4.23 -7.746 1 96.81 106 ALA A O 1
ATOM 855 N N . GLN A 1 107 ? 7.629 4.125 -9.5 1 96.5 107 GLN A N 1
ATOM 856 C CA . GLN A 1 107 ? 8.43 5.062 -10.281 1 96.5 107 GLN A CA 1
ATOM 857 C C . GLN A 1 107 ? 8.406 6.457 -9.656 1 96.5 107 GLN A C 1
ATOM 859 O O . GLN A 1 107 ? 9.445 7.102 -9.531 1 96.5 107 GLN A O 1
ATOM 864 N N . VAL A 1 108 ? 7.199 6.918 -9.289 1 96.81 108 VAL A N 1
ATOM 865 C CA . VAL A 1 108 ? 7.039 8.234 -8.688 1 96.81 108 VAL A CA 1
ATOM 866 C C . VAL A 1 108 ? 7.848 8.32 -7.395 1 96.81 108 VAL A C 1
ATOM 868 O O . VAL A 1 108 ? 8.469 9.344 -7.109 1 96.81 108 VAL A O 1
ATOM 871 N N . LEU A 1 109 ? 7.793 7.188 -6.609 1 95.31 109 LEU A N 1
ATOM 872 C CA . LEU A 1 109 ? 8.453 7.16 -5.309 1 95.31 109 LEU A CA 1
ATOM 873 C C . LEU A 1 109 ? 9.922 6.789 -5.453 1 95.31 109 LEU A C 1
ATOM 875 O O . LEU A 1 109 ? 10.633 6.633 -4.457 1 95.31 109 LEU A O 1
ATOM 879 N N . LYS A 1 110 ? 10.422 6.625 -6.738 1 90.31 110 LYS A N 1
ATOM 880 C CA . LYS A 1 110 ? 11.812 6.34 -7.082 1 90.31 110 LYS A CA 1
ATOM 881 C C . LYS A 1 110 ? 12.305 5.074 -6.387 1 90.31 110 LYS A C 1
ATOM 883 O O . LYS A 1 110 ? 13.406 5.051 -5.836 1 90.31 110 LYS A O 1
ATOM 888 N N . MET A 1 111 ? 11.289 4.176 -6.363 1 82.94 111 MET A N 1
ATOM 889 C CA . MET A 1 111 ? 11.68 2.854 -5.883 1 82.94 111 MET A CA 1
ATOM 890 C C . MET A 1 111 ? 12.359 2.053 -6.988 1 82.94 111 MET A C 1
ATOM 892 O O . MET A 1 111 ? 11.836 1.964 -8.102 1 82.94 111 MET A O 1
ATOM 896 N N . ASN A 1 112 ? 13.609 1.896 -6.77 1 73.44 112 ASN A N 1
ATOM 897 C CA . ASN A 1 112 ? 14.352 1.21 -7.828 1 73.44 112 ASN A CA 1
ATOM 898 C C . ASN A 1 112 ? 15.023 -0.056 -7.312 1 73.44 112 ASN A C 1
ATOM 900 O O . ASN A 1 112 ? 15.375 -0.14 -6.133 1 73.44 112 ASN A O 1
ATOM 904 N N . MET B 1 1 ? 17.984 5.566 6.082 1 26.77 1 MET B N 1
ATOM 905 C CA . MET B 1 1 ? 18.766 4.379 5.742 1 26.77 1 MET B CA 1
ATOM 906 C C . MET B 1 1 ? 17.938 3.113 5.957 1 26.77 1 MET B C 1
ATOM 908 O O . MET B 1 1 ? 18.484 2.057 6.273 1 26.77 1 MET B O 1
ATOM 912 N N . LEU B 1 2 ? 16.562 3.336 6.098 1 33.12 2 LEU B N 1
ATOM 913 C CA . LEU B 1 2 ? 15.695 2.32 6.688 1 33.12 2 LEU B CA 1
ATOM 914 C C . LEU B 1 2 ? 15.695 1.047 5.848 1 33.12 2 LEU B C 1
ATOM 916 O O . LEU B 1 2 ? 15.156 1.028 4.738 1 33.12 2 LEU B O 1
ATOM 920 N N . LYS B 1 3 ? 16.953 0.54 5.719 1 35.56 3 LYS B N 1
ATOM 921 C CA . LYS B 1 3 ? 17.422 -0.577 4.895 1 35.56 3 LYS B CA 1
ATOM 922 C C . LYS B 1 3 ? 16.594 -1.83 5.164 1 35.56 3 LYS B C 1
ATOM 924 O O . LYS B 1 3 ? 16.766 -2.49 6.188 1 35.56 3 LYS B O 1
ATOM 929 N N . ASN B 1 4 ? 15.328 -1.866 5.215 1 39.16 4 ASN B N 1
ATOM 930 C CA . ASN B 1 4 ? 14.641 -3.146 5.371 1 39.16 4 ASN B CA 1
ATOM 931 C C . ASN B 1 4 ? 15.195 -4.195 4.41 1 39.16 4 ASN B C 1
ATOM 933 O O . ASN B 1 4 ? 14.789 -4.25 3.246 1 39.16 4 ASN B O 1
ATOM 937 N N . SER B 1 5 ? 16.531 -4.559 4.484 1 43.19 5 SER B N 1
ATOM 938 C CA . SER B 1 5 ? 17.172 -5.672 3.803 1 43.19 5 SER B CA 1
ATOM 939 C C . SER B 1 5 ? 16.344 -6.941 3.895 1 43.19 5 SER B C 1
ATOM 941 O O . SER B 1 5 ? 16.25 -7.559 4.957 1 43.19 5 SER B O 1
ATOM 943 N N . MET B 1 6 ? 15.148 -6.957 3.557 1 46.66 6 MET B N 1
ATOM 944 C CA . MET B 1 6 ? 14.414 -8.211 3.693 1 46.66 6 MET B CA 1
ATOM 945 C C . MET B 1 6 ? 15.148 -9.352 2.992 1 46.66 6 MET B C 1
ATOM 947 O O . MET B 1 6 ? 15.773 -9.141 1.95 1 46.66 6 MET B O 1
ATOM 951 N N . ASP B 1 7 ? 15.734 -10.289 3.693 1 55.69 7 ASP B N 1
ATOM 952 C CA . ASP B 1 7 ? 16.375 -11.539 3.295 1 55.69 7 ASP B CA 1
ATOM 953 C C . ASP B 1 7 ? 15.523 -12.289 2.277 1 55.69 7 ASP B C 1
ATOM 955 O O . ASP B 1 7 ? 14.734 -13.164 2.645 1 55.69 7 ASP B O 1
ATOM 959 N N . TYR B 1 8 ? 15.18 -11.742 1.145 1 60.59 8 TYR B N 1
ATOM 960 C CA . TYR B 1 8 ? 14.406 -12.391 0.09 1 60.59 8 TYR B CA 1
ATOM 961 C C . TYR B 1 8 ? 15.148 -13.594 -0.468 1 60.59 8 TYR B C 1
ATOM 963 O O . TYR B 1 8 ? 14.633 -14.305 -1.337 1 60.59 8 TYR B O 1
ATOM 971 N N . GLY B 1 9 ? 15.992 -14.258 0.269 1 62.94 9 GLY B N 1
ATOM 972 C CA . GLY B 1 9 ? 16.781 -15.352 -0.287 1 62.94 9 GLY B CA 1
ATOM 973 C C . GLY B 1 9 ? 17.641 -14.93 -1.465 1 62.94 9 GLY B C 1
ATOM 974 O O . GLY B 1 9 ? 18.094 -13.781 -1.527 1 62.94 9 GLY B O 1
ATOM 975 N N . SER B 1 10 ? 17.969 -16.016 -2.379 1 71.12 10 SER B N 1
ATOM 976 C CA . SER B 1 10 ? 18.766 -15.727 -3.564 1 71.12 10 SER B CA 1
ATOM 977 C C . SER B 1 10 ? 18.062 -14.727 -4.48 1 71.12 10 SER B C 1
ATOM 979 O O . SER B 1 10 ? 16.844 -14.812 -4.672 1 71.12 10 SER B O 1
ATOM 981 N N . CYS B 1 11 ? 18.812 -13.773 -4.84 1 80.62 11 CYS B N 1
ATOM 982 C CA . CYS B 1 11 ? 18.234 -12.727 -5.676 1 80.62 11 CYS B CA 1
ATOM 983 C C . CYS B 1 11 ? 18.109 -13.188 -7.125 1 80.62 11 CYS B C 1
ATOM 985 O O . CYS B 1 11 ? 19.109 -13.211 -7.859 1 80.62 11 CYS B O 1
ATOM 987 N N . ASN B 1 12 ? 16.984 -13.797 -7.48 1 85.69 12 ASN B N 1
ATOM 988 C CA . ASN B 1 12 ? 16.688 -14.125 -8.875 1 85.69 12 ASN B CA 1
ATOM 989 C C . ASN B 1 12 ? 15.992 -12.961 -9.586 1 85.69 12 ASN B C 1
ATOM 991 O O . ASN B 1 12 ? 15.727 -11.93 -8.977 1 85.69 12 ASN B O 1
ATOM 995 N N . LEU B 1 13 ? 15.766 -13.125 -10.875 1 85.62 13 LEU B N 1
ATOM 996 C CA . LEU B 1 13 ? 15.242 -12.047 -11.711 1 85.62 13 LEU B CA 1
ATOM 997 C C . LEU B 1 13 ? 13.844 -11.641 -11.258 1 85.62 13 LEU B C 1
ATOM 999 O O . LEU B 1 13 ? 13.484 -10.461 -11.328 1 85.62 13 LEU B O 1
ATOM 1003 N N . VAL B 1 14 ? 13.023 -12.578 -10.82 1 85.94 14 VAL B N 1
ATOM 1004 C CA . VAL B 1 14 ? 11.656 -12.305 -10.391 1 85.94 14 VAL B CA 1
ATOM 1005 C C . VAL B 1 14 ? 11.672 -11.383 -9.172 1 85.94 14 VAL B C 1
ATOM 1007 O O . VAL B 1 14 ? 10.914 -10.414 -9.109 1 85.94 14 VAL B O 1
ATOM 1010 N N . ILE B 1 15 ? 12.57 -11.688 -8.297 1 88.75 15 ILE B N 1
ATOM 1011 C CA . ILE B 1 15 ? 12.695 -10.891 -7.082 1 88.75 15 ILE B CA 1
ATOM 1012 C C . ILE B 1 15 ? 13.234 -9.508 -7.422 1 88.75 15 ILE B C 1
ATOM 1014 O O . ILE B 1 15 ? 12.727 -8.5 -6.93 1 88.75 15 ILE B O 1
ATOM 1018 N N . GLN B 1 16 ? 14.18 -9.453 -8.297 1 90.25 16 GLN B N 1
ATOM 1019 C CA . GLN B 1 16 ? 14.773 -8.18 -8.688 1 90.25 16 GLN B CA 1
ATOM 1020 C C . GLN B 1 16 ? 13.719 -7.254 -9.297 1 90.25 16 GLN B C 1
ATOM 1022 O O . GLN B 1 16 ? 13.688 -6.059 -9 1 90.25 16 GLN B O 1
ATOM 1027 N N . ARG B 1 17 ? 12.867 -7.824 -10.062 1 90.44 17 ARG B N 1
ATOM 1028 C CA . ARG B 1 17 ? 11.852 -7.027 -10.742 1 90.44 17 ARG B CA 1
ATOM 1029 C C . ARG B 1 17 ? 10.703 -6.684 -9.797 1 90.44 17 ARG B C 1
ATOM 1031 O O . ARG B 1 17 ? 10.07 -5.637 -9.938 1 90.44 17 ARG B O 1
ATOM 1038 N N . GLY B 1 18 ? 10.477 -7.582 -8.812 1 93.38 18 GLY B N 1
ATOM 1039 C CA . GLY B 1 18 ? 9.359 -7.406 -7.902 1 93.38 18 GLY B CA 1
ATOM 1040 C C . GLY B 1 18 ? 9.703 -6.547 -6.699 1 93.38 18 GLY B C 1
ATOM 1041 O O . GLY B 1 18 ? 8.805 -6.035 -6.023 1 93.38 18 GLY B O 1
ATOM 1042 N N . CYS B 1 19 ? 10.938 -6.309 -6.5 1 93.12 19 CYS B N 1
ATOM 1043 C CA . CYS B 1 19 ? 11.383 -5.633 -5.285 1 93.12 19 CYS B CA 1
ATOM 1044 C C . CYS B 1 19 ? 10.859 -4.203 -5.238 1 93.12 19 CYS B C 1
ATOM 1046 O O . CYS B 1 19 ? 10.359 -3.754 -4.207 1 93.12 19 CYS B O 1
ATOM 1048 N N . PRO B 1 20 ? 10.945 -3.412 -6.402 1 94.69 20 PRO B N 1
ATOM 1049 C CA . PRO B 1 20 ? 10.414 -2.049 -6.336 1 94.69 20 PRO B CA 1
ATOM 1050 C C . PRO B 1 20 ? 8.922 -2.012 -6.02 1 94.69 20 PRO B C 1
ATOM 1052 O O . PRO B 1 20 ? 8.461 -1.127 -5.293 1 94.69 20 PRO B O 1
ATOM 1055 N N . ILE B 1 21 ? 8.211 -2.941 -6.543 1 94.88 21 ILE B N 1
ATOM 1056 C CA . ILE B 1 21 ? 6.777 -3.031 -6.293 1 94.88 21 ILE B CA 1
ATOM 1057 C C . ILE B 1 21 ? 6.531 -3.359 -4.82 1 94.88 21 ILE B C 1
ATOM 1059 O O . ILE B 1 21 ? 5.711 -2.711 -4.164 1 94.88 21 ILE B O 1
ATOM 1063 N N . GLU B 1 22 ? 7.285 -4.293 -4.359 1 95.19 22 GLU B N 1
ATOM 1064 C CA . GLU B 1 22 ? 7.195 -4.695 -2.959 1 95.19 22 GLU B CA 1
ATOM 1065 C C . GLU B 1 22 ? 7.527 -3.533 -2.027 1 95.19 22 GLU B C 1
ATOM 1067 O O . GLU B 1 22 ? 6.789 -3.264 -1.077 1 95.19 22 GLU B O 1
ATOM 1072 N N . GLU B 1 23 ? 8.594 -2.881 -2.32 1 94.94 23 GLU B N 1
ATOM 1073 C CA . GLU B 1 23 ? 9.023 -1.757 -1.493 1 94.94 23 GLU B CA 1
ATOM 1074 C C . GLU B 1 23 ? 7.969 -0.652 -1.477 1 94.94 23 GLU B C 1
ATOM 1076 O O . GLU B 1 23 ? 7.742 -0.019 -0.444 1 94.94 23 GLU B O 1
ATOM 1081 N N . THR B 1 24 ? 7.387 -0.408 -2.586 1 96.31 24 THR B N 1
ATOM 1082 C CA . THR B 1 24 ? 6.34 0.6 -2.705 1 96.31 24 THR B CA 1
ATOM 1083 C C . THR B 1 24 ? 5.176 0.281 -1.771 1 96.31 24 THR B C 1
ATOM 1085 O O . THR B 1 24 ? 4.766 1.124 -0.97 1 96.31 24 THR B O 1
ATOM 1088 N N . LEU B 1 25 ? 4.727 -0.911 -1.858 1 96.06 25 LEU B N 1
ATOM 1089 C CA . LEU B 1 25 ? 3.576 -1.32 -1.059 1 96.06 25 LEU B CA 1
ATOM 1090 C C . LEU B 1 25 ? 3.928 -1.348 0.425 1 96.06 25 LEU B C 1
ATOM 1092 O O . LEU B 1 25 ? 3.123 -0.941 1.266 1 96.06 25 LEU B O 1
ATOM 1096 N N . MET B 1 26 ? 5.113 -1.768 0.742 1 94.06 26 MET B N 1
ATOM 1097 C CA . MET B 1 26 ? 5.562 -1.798 2.131 1 94.06 26 MET B CA 1
ATOM 1098 C C . MET B 1 26 ? 5.672 -0.386 2.697 1 94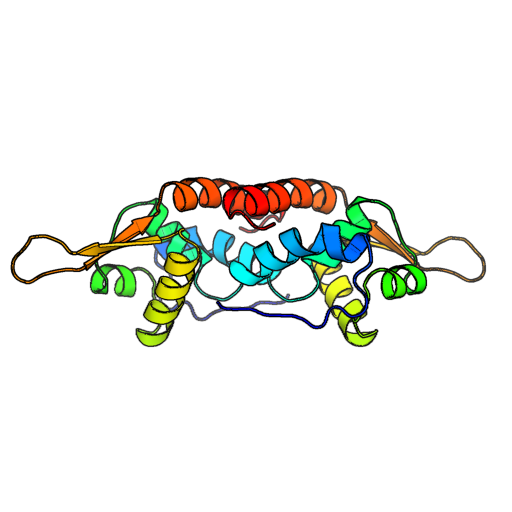.06 26 MET B C 1
ATOM 1100 O O . MET B 1 26 ? 5.285 -0.141 3.842 1 94.06 26 MET B O 1
ATOM 1104 N N . SER B 1 27 ? 6.172 0.479 1.911 1 94.94 27 SER B N 1
ATOM 1105 C CA . SER B 1 27 ? 6.414 1.842 2.371 1 94.94 27 SER B CA 1
ATOM 1106 C C . SER B 1 27 ? 5.105 2.6 2.566 1 94.94 27 SER B C 1
ATOM 1108 O O . SER B 1 27 ? 4.984 3.418 3.48 1 94.94 27 SER B O 1
ATOM 1110 N N . LEU B 1 28 ? 4.141 2.32 1.761 1 95.62 28 LEU B N 1
ATOM 1111 C CA . LEU B 1 28 ? 2.885 3.064 1.797 1 95.62 28 LEU B CA 1
ATOM 1112 C C . LEU B 1 28 ? 1.873 2.379 2.709 1 95.62 28 LEU B C 1
ATOM 1114 O O . LEU B 1 28 ? 0.876 2.986 3.105 1 95.62 28 LEU B O 1
ATOM 1118 N N . GLY B 1 29 ? 2.219 1.144 2.879 1 93.31 29 GLY B N 1
ATOM 1119 C CA . GLY B 1 29 ? 1.284 0.391 3.699 1 93.31 29 GLY B CA 1
ATOM 1120 C C . GLY B 1 29 ? 1.276 0.832 5.152 1 93.31 29 GLY B C 1
ATOM 1121 O O . GLY B 1 29 ? 2.1 1.652 5.562 1 93.31 29 GLY B O 1
ATOM 1122 N N . GLY B 1 30 ? 0.336 0.252 5.906 1 84.44 30 GLY B N 1
ATOM 1123 C CA . GLY B 1 30 ? 0.186 0.62 7.305 1 84.44 30 GLY B CA 1
ATOM 1124 C C . GLY B 1 30 ? -1.067 1.43 7.578 1 84.44 30 GLY B C 1
ATOM 1125 O O . GLY B 1 30 ? -1.82 1.748 6.656 1 84.44 30 GLY B O 1
ATOM 1126 N N . LYS B 1 31 ? -1.095 1.779 8.859 1 90.5 31 LYS B N 1
ATOM 1127 C CA . LYS B 1 31 ? -2.318 2.459 9.273 1 90.5 31 LYS B CA 1
ATOM 1128 C C . LYS B 1 31 ? -2.154 3.975 9.211 1 90.5 31 LYS B C 1
ATOM 1130 O O . LYS B 1 31 ? -1.074 4.5 9.492 1 90.5 31 LYS B O 1
ATOM 1135 N N . TRP B 1 32 ? -3.17 4.656 8.797 1 94.88 32 TRP B N 1
ATOM 1136 C CA . TRP B 1 32 ? -3.381 6.09 8.938 1 94.88 32 TRP B CA 1
ATOM 1137 C C . TRP B 1 32 ? -2.816 6.844 7.738 1 94.88 32 TRP B C 1
ATOM 1139 O O . TRP B 1 32 ? -3.221 7.977 7.465 1 94.88 32 TRP B O 1
ATOM 1149 N N . LYS B 1 33 ? -1.82 6.305 6.988 1 96.19 33 LYS B N 1
ATOM 1150 C CA . LYS B 1 33 ? -1.15 7.043 5.922 1 96.19 33 LYS B CA 1
ATOM 1151 C C . LYS B 1 33 ? -2.146 7.508 4.863 1 96.19 33 LYS B C 1
ATOM 1153 O O . LYS B 1 33 ? -2.053 8.633 4.367 1 96.19 33 LYS B O 1
ATOM 1158 N N . GLY B 1 34 ? -3.082 6.652 4.5 1 96.62 34 GLY B N 1
ATOM 1159 C CA . GLY B 1 34 ? -4.086 7.023 3.518 1 96.62 34 GLY B CA 1
ATOM 1160 C C . GLY B 1 34 ? -4.961 8.18 3.965 1 96.62 34 GLY B C 1
ATOM 1161 O O . GLY B 1 34 ? -5.25 9.086 3.18 1 96.62 34 GLY B O 1
ATOM 1162 N N . ILE B 1 35 ? -5.352 8.172 5.211 1 96.38 35 ILE B N 1
ATOM 1163 C CA . ILE B 1 35 ? -6.188 9.242 5.754 1 96.38 35 ILE B CA 1
ATOM 1164 C C . ILE B 1 35 ? -5.391 10.539 5.809 1 96.38 35 ILE B C 1
ATOM 1166 O O . ILE B 1 35 ? -5.902 11.602 5.445 1 96.38 35 ILE B O 1
ATOM 1170 N N . ILE B 1 36 ? -4.125 10.445 6.207 1 98 36 ILE B N 1
ATOM 1171 C CA . ILE B 1 36 ? -3.27 11.625 6.297 1 98 36 ILE B CA 1
ATOM 1172 C C . ILE B 1 36 ? -3.057 12.211 4.902 1 98 36 ILE B C 1
ATOM 1174 O O . ILE B 1 36 ? -3.205 13.422 4.703 1 98 36 ILE B O 1
ATOM 1178 N N . ILE B 1 37 ? -2.766 11.406 3.963 1 98.12 37 ILE B N 1
ATOM 1179 C CA . ILE B 1 37 ? -2.541 11.852 2.594 1 98.12 37 ILE B CA 1
ATOM 1180 C C . ILE B 1 37 ? -3.809 12.508 2.049 1 98.12 37 ILE B C 1
ATOM 1182 O O . ILE B 1 37 ? -3.75 13.578 1.438 1 98.12 37 ILE B O 1
ATOM 1186 N N . ASN B 1 38 ? -4.906 11.867 2.271 1 96.88 38 ASN B N 1
ATOM 1187 C CA . ASN B 1 38 ? -6.184 12.43 1.837 1 96.88 38 ASN B CA 1
ATOM 1188 C C . ASN B 1 38 ? -6.445 13.789 2.467 1 96.88 38 ASN B C 1
ATOM 1190 O O . ASN B 1 38 ? -6.863 14.727 1.782 1 96.88 38 ASN B O 1
ATOM 1194 N N . THR B 1 39 ? -6.258 13.891 3.723 1 97.31 39 THR B N 1
ATOM 1195 C CA . THR B 1 39 ? -6.492 15.125 4.457 1 97.31 39 THR B CA 1
ATOM 1196 C C . THR B 1 39 ? -5.617 16.25 3.914 1 97.31 39 THR B C 1
ATOM 1198 O O . THR B 1 39 ? -6.098 17.359 3.676 1 97.31 39 THR B O 1
ATOM 1201 N N . LEU B 1 40 ? -4.375 15.945 3.609 1 98.19 40 LEU B N 1
ATOM 1202 C CA . LEU B 1 40 ? -3.416 16.953 3.182 1 98.19 40 LEU B CA 1
ATOM 1203 C C . LEU B 1 40 ? -3.57 17.266 1.695 1 98.19 40 LEU B C 1
ATOM 1205 O O . LEU B 1 40 ? -3.045 18.266 1.202 1 98.19 40 LEU B O 1
ATOM 1209 N N . TYR B 1 41 ? -4.199 16.312 1.012 1 97.06 41 TYR B N 1
ATOM 1210 C CA . TYR B 1 41 ? -4.484 16.578 -0.394 1 97.06 41 TYR B CA 1
ATOM 1211 C C . TYR B 1 41 ? -5.418 17.781 -0.542 1 97.06 41 TYR B C 1
ATOM 1213 O O . TYR B 1 41 ? -5.316 18.547 -1.505 1 97.06 41 TYR B O 1
ATOM 1221 N N . ASP B 1 42 ? -6.281 17.891 0.403 1 93.25 42 ASP B N 1
ATOM 1222 C CA . ASP B 1 42 ? -7.258 18.984 0.377 1 93.25 42 ASP B CA 1
ATOM 1223 C C . ASP B 1 42 ? -6.605 20.312 0.731 1 93.25 42 ASP B C 1
ATOM 1225 O O . ASP B 1 42 ? -6.859 21.328 0.077 1 93.25 42 ASP B O 1
ATOM 1229 N N . GLU B 1 43 ? -5.859 20.359 1.721 1 95.75 43 GLU B N 1
ATOM 1230 C CA . GLU B 1 43 ? -5.172 21.578 2.143 1 95.75 43 GLU B CA 1
ATOM 1231 C C . GLU B 1 43 ? -4.051 21.266 3.129 1 95.75 43 GLU B C 1
ATOM 1233 O O . GLU B 1 43 ? -3.912 20.125 3.576 1 95.75 43 GLU B O 1
ATOM 1238 N N . ALA B 1 44 ? -3.227 22.297 3.402 1 97.69 44 ALA B N 1
ATOM 1239 C CA . ALA B 1 44 ? -2.186 22.203 4.422 1 97.69 44 ALA B CA 1
ATOM 1240 C C . ALA B 1 44 ? -2.773 22.344 5.824 1 97.69 44 ALA B C 1
ATOM 1242 O O . ALA B 1 44 ? -3.824 22.969 6 1 97.69 44 ALA B O 1
ATOM 1243 N N . TYR B 1 45 ? -2.062 21.75 6.816 1 97.62 45 TYR B N 1
ATOM 1244 C CA . TYR B 1 45 ? -2.543 21.812 8.188 1 97.62 45 TYR B CA 1
ATOM 1245 C C . TYR B 1 45 ? -1.393 22.062 9.156 1 97.62 45 TYR B C 1
ATOM 1247 O O . TYR B 1 45 ? -0.272 21.609 8.93 1 97.62 45 TYR B O 1
ATOM 1255 N N . PHE B 1 46 ? -1.739 22.781 10.188 1 97 46 PHE B N 1
ATOM 1256 C CA . PHE B 1 46 ? -0.878 22.75 11.367 1 97 46 PHE B CA 1
ATOM 1257 C C . PHE B 1 46 ? -1.107 21.469 12.164 1 97 46 PHE B C 1
ATOM 1259 O O . PHE B 1 46 ? -2.125 20.797 11.984 1 97 46 PHE B O 1
ATOM 1266 N N . TYR B 1 47 ? -0.148 21.109 13.031 1 96.94 47 TYR B N 1
ATOM 1267 C CA . TYR B 1 47 ? -0.136 19.828 13.703 1 96.94 47 TYR B CA 1
ATOM 1268 C C . TYR B 1 47 ? -1.434 19.594 14.469 1 96.94 47 TYR B C 1
ATOM 1270 O O . TYR B 1 47 ? -2.088 18.562 14.297 1 96.94 47 TYR B O 1
ATOM 1278 N N . ASN B 1 48 ? -1.827 20.547 15.266 1 96.75 48 ASN B N 1
ATOM 1279 C CA . ASN B 1 48 ? -2.99 20.359 16.125 1 96.75 48 ASN B CA 1
ATOM 1280 C C . ASN B 1 48 ? -4.273 20.219 15.312 1 96.75 48 ASN B C 1
ATOM 1282 O O . ASN B 1 48 ? -5.137 19.406 15.648 1 96.75 48 ASN B O 1
ATOM 1286 N N . ALA B 1 49 ? -4.414 21.062 14.312 1 96.62 49 ALA B N 1
ATOM 1287 C CA . ALA B 1 49 ? -5.574 20.969 13.438 1 96.62 49 ALA B CA 1
ATOM 1288 C C . ALA B 1 49 ? -5.609 19.625 12.719 1 96.62 49 ALA B C 1
ATOM 1290 O O . ALA B 1 49 ? -6.668 19.016 12.594 1 96.62 49 ALA B O 1
ATOM 1291 N N . LEU B 1 50 ? -4.43 19.172 12.25 1 97.38 50 LEU B N 1
ATOM 1292 C CA . LEU B 1 50 ? -4.32 17.875 11.594 1 97.38 50 LEU B CA 1
ATOM 1293 C C . LEU B 1 50 ? -4.723 16.75 12.539 1 97.38 50 LEU B C 1
ATOM 1295 O O . LEU B 1 50 ? -5.484 15.859 12.156 1 97.38 50 LEU B O 1
ATOM 1299 N N . HIS B 1 51 ? -4.254 16.828 13.711 1 96.88 51 HIS B N 1
ATOM 1300 C CA . HIS B 1 51 ? -4.562 15.82 14.719 1 96.88 51 HIS B CA 1
ATOM 1301 C C . HIS B 1 51 ? -6.062 15.758 14.992 1 96.88 51 HIS B C 1
ATOM 1303 O O . HIS B 1 51 ? -6.621 14.672 15.164 1 96.88 51 HIS B O 1
ATOM 1309 N N . ARG B 1 52 ? -6.715 16.875 14.977 1 95.06 52 ARG B N 1
ATOM 1310 C CA . ARG B 1 52 ? -8.156 16.938 15.219 1 95.06 52 ARG B CA 1
ATOM 1311 C C . ARG B 1 52 ? -8.93 16.344 14.055 1 95.06 52 ARG B C 1
ATOM 1313 O O . ARG B 1 52 ? -9.945 15.672 14.25 1 95.06 52 ARG B O 1
ATOM 1320 N N . GLU B 1 53 ? -8.438 16.672 12.883 1 94.38 53 GLU B N 1
ATOM 1321 C CA . GLU B 1 53 ? -9.133 16.219 11.688 1 94.38 53 GLU B CA 1
ATOM 1322 C C . GLU B 1 53 ? -9.016 14.703 11.523 1 94.38 53 GLU B C 1
ATOM 1324 O O . GLU B 1 53 ? -9.961 14.047 11.078 1 94.38 53 GLU B O 1
ATOM 1329 N N . VAL B 1 54 ? -7.824 14.172 11.805 1 94.88 54 VAL B N 1
ATOM 1330 C CA . VAL B 1 54 ? -7.609 12.727 11.75 1 94.88 54 VAL B CA 1
ATOM 1331 C C . VAL B 1 54 ? -8.047 12.094 13.07 1 94.88 54 VAL B C 1
ATOM 1333 O O . VAL B 1 54 ? -7.207 11.711 13.891 1 94.88 54 VAL B O 1
ATOM 1336 N N . SER B 1 55 ? -9.242 11.93 13.164 1 91.62 55 SER B N 1
ATOM 1337 C CA . SER B 1 55 ? -9.867 11.57 14.43 1 91.62 55 SER B CA 1
ATOM 1338 C C . SER B 1 55 ? -9.508 10.148 14.852 1 91.62 55 SER B C 1
ATOM 1340 O O . SER B 1 55 ? -9.539 9.227 14.031 1 91.62 55 SER B O 1
ATOM 1342 N N . GLY B 1 56 ? -9.102 10.055 16.125 1 92.19 56 GLY B N 1
ATOM 1343 C CA . GLY B 1 56 ? -8.844 8.734 16.672 1 92.19 56 GLY B CA 1
ATOM 1344 C C . GLY B 1 56 ? -7.367 8.391 16.734 1 92.19 56 GLY B C 1
ATOM 1345 O O . GLY B 1 56 ? -6.973 7.441 17.406 1 92.19 56 GLY B O 1
ATOM 1346 N N . ILE B 1 57 ? -6.605 9.133 16.109 1 94.12 57 ILE B N 1
ATOM 1347 C CA . ILE B 1 57 ? -5.172 8.859 16.078 1 94.12 57 ILE B CA 1
ATOM 1348 C C . ILE B 1 57 ? -4.504 9.461 17.312 1 94.12 57 ILE B C 1
ATOM 1350 O O . ILE B 1 57 ? -4.875 10.547 17.75 1 94.12 57 ILE B O 1
ATOM 1354 N N . SER B 1 58 ? -3.551 8.844 17.844 1 96.44 58 SER B N 1
ATOM 1355 C CA . SER B 1 58 ? -2.771 9.438 18.922 1 96.44 58 SER B CA 1
ATOM 1356 C C . SER B 1 58 ? -1.701 10.375 18.375 1 96.44 58 SER B C 1
ATOM 1358 O O . SER B 1 58 ? -1.304 10.273 17.219 1 96.44 58 SER B O 1
ATOM 1360 N N . ARG B 1 59 ? -1.213 11.242 19.203 1 97.19 59 ARG B N 1
ATOM 1361 C CA . ARG B 1 59 ? -0.173 12.188 18.812 1 97.19 59 ARG B CA 1
ATOM 1362 C C . ARG B 1 59 ? 1.106 11.461 18.406 1 97.19 59 ARG B C 1
ATOM 1364 O O . ARG B 1 59 ? 1.767 11.844 17.438 1 97.19 59 ARG B O 1
ATOM 1371 N N . LYS B 1 60 ? 1.418 10.484 19.125 1 97.88 60 LYS B N 1
ATOM 1372 C CA . LYS B 1 60 ? 2.621 9.711 18.844 1 97.88 60 LYS B CA 1
ATOM 1373 C C . LYS B 1 60 ? 2.549 9.078 17.453 1 97.88 60 LYS B C 1
ATOM 1375 O O . LYS B 1 60 ? 3.49 9.18 16.672 1 97.88 60 LYS B O 1
ATOM 1380 N N . ILE B 1 61 ? 1.425 8.438 17.219 1 97.5 61 ILE B N 1
ATOM 1381 C CA . ILE B 1 61 ? 1.267 7.73 15.945 1 97.5 61 ILE B CA 1
ATOM 1382 C C . ILE B 1 61 ? 1.218 8.734 14.797 1 97.5 61 ILE B C 1
ATOM 1384 O O . ILE B 1 61 ? 1.803 8.5 13.734 1 97.5 61 ILE B O 1
ATOM 1388 N N . LEU B 1 62 ? 0.511 9.82 15 1 97.81 62 LEU B N 1
ATOM 1389 C CA . LEU B 1 62 ? 0.477 10.852 13.969 1 97.81 62 LEU B CA 1
ATOM 1390 C C . LEU B 1 62 ? 1.886 11.336 13.633 1 97.81 62 LEU B C 1
ATOM 1392 O O . LEU B 1 62 ? 2.246 11.438 12.461 1 97.81 62 LEU B O 1
ATOM 1396 N N . THR B 1 63 ? 2.678 11.586 14.648 1 98.25 63 THR B N 1
ATOM 1397 C CA . THR B 1 63 ? 4.051 12.039 14.461 1 98.25 63 THR B CA 1
ATOM 1398 C C . THR B 1 63 ? 4.867 10.992 13.695 1 98.25 63 THR B C 1
ATOM 1400 O O . THR B 1 63 ? 5.598 11.328 12.766 1 98.25 63 THR B O 1
ATOM 1403 N N . GLU B 1 64 ? 4.727 9.812 14.062 1 98 64 GLU B N 1
ATOM 1404 C CA . GLU B 1 64 ? 5.449 8.719 13.414 1 98 64 GLU B CA 1
ATOM 1405 C C . GLU B 1 64 ? 5.066 8.602 11.938 1 98 64 GLU B C 1
ATOM 1407 O O . GLU B 1 64 ? 5.938 8.469 11.078 1 98 64 GLU B O 1
ATOM 1412 N N . GLN B 1 65 ? 3.789 8.625 11.68 1 97.75 65 GLN B N 1
ATOM 1413 C CA . GLN B 1 65 ? 3.32 8.5 10.305 1 97.75 65 GLN B CA 1
ATOM 1414 C C . GLN B 1 65 ? 3.738 9.703 9.469 1 97.75 65 GLN B C 1
ATOM 1416 O O . GLN B 1 65 ? 4.098 9.562 8.297 1 97.75 65 GLN B O 1
ATOM 1421 N N . LEU B 1 66 ? 3.674 10.859 10.039 1 98.25 66 LEU B N 1
ATOM 1422 C CA . LEU B 1 66 ? 4.137 12.055 9.336 1 98.25 66 LEU B CA 1
ATOM 1423 C C . LEU B 1 66 ? 5.625 11.945 9.008 1 98.25 66 LEU B C 1
ATOM 1425 O O . LEU B 1 66 ? 6.039 12.242 7.887 1 98.25 66 LEU B O 1
ATOM 1429 N N . ASN B 1 67 ? 6.402 11.523 9.961 1 98.25 67 ASN B N 1
ATOM 1430 C CA . ASN B 1 67 ? 7.832 11.367 9.734 1 98.25 67 ASN B CA 1
ATOM 1431 C C . ASN B 1 67 ? 8.117 10.375 8.609 1 98.25 67 ASN B C 1
ATOM 1433 O O . ASN B 1 67 ? 9.008 10.594 7.789 1 98.25 67 ASN B O 1
ATOM 1437 N N . ASP B 1 68 ? 7.398 9.312 8.609 1 97.5 68 ASP B N 1
ATOM 1438 C CA . ASP B 1 68 ? 7.551 8.328 7.535 1 97.5 68 ASP B CA 1
ATOM 1439 C C . ASP B 1 68 ? 7.234 8.953 6.176 1 97.5 68 ASP B C 1
ATOM 1441 O O . ASP B 1 68 ? 7.977 8.758 5.211 1 97.5 68 ASP B O 1
ATOM 1445 N N . LEU B 1 69 ? 6.152 9.656 6.105 1 98.25 69 LEU B N 1
ATOM 1446 C CA . LEU B 1 69 ? 5.715 10.266 4.855 1 98.25 69 LEU B CA 1
ATOM 1447 C C . LEU B 1 69 ? 6.684 11.359 4.418 1 98.25 69 LEU B C 1
ATOM 1449 O O . LEU B 1 69 ? 6.887 11.578 3.219 1 98.25 69 LEU B O 1
ATOM 1453 N N . ILE B 1 70 ? 7.281 12.062 5.367 1 98.38 70 ILE B N 1
ATOM 1454 C CA . ILE B 1 70 ? 8.305 13.055 5.066 1 98.38 70 ILE B CA 1
ATOM 1455 C C . ILE B 1 70 ? 9.539 12.375 4.484 1 98.38 70 ILE B C 1
ATOM 1457 O O . ILE B 1 70 ? 10.094 12.82 3.479 1 98.38 70 ILE B O 1
ATOM 1461 N N . ALA B 1 71 ? 9.945 11.305 5.086 1 97.12 71 ALA B N 1
ATOM 1462 C CA . ALA B 1 71 ? 11.094 10.539 4.598 1 97.12 71 ALA B CA 1
ATOM 1463 C C . ALA B 1 71 ? 10.867 10.055 3.17 1 97.12 71 ALA B C 1
ATOM 1465 O O . ALA B 1 71 ? 11.805 9.969 2.381 1 97.12 71 ALA B O 1
ATOM 1466 N N . LEU B 1 72 ? 9.609 9.773 2.842 1 96.62 72 LEU B N 1
ATOM 1467 C CA . LEU B 1 72 ? 9.25 9.305 1.505 1 96.62 72 LEU B CA 1
ATOM 1468 C C . LEU B 1 72 ? 9.078 10.484 0.548 1 96.62 72 LEU B C 1
ATOM 1470 O O . LEU B 1 72 ? 8.773 10.289 -0.63 1 96.62 72 LEU B O 1
ATOM 1474 N N . GLN B 1 73 ? 9.188 11.648 1.083 1 97.88 73 GLN B N 1
ATOM 1475 C CA . GLN B 1 73 ? 9.047 12.875 0.317 1 97.88 73 GLN B CA 1
ATOM 1476 C C . GLN B 1 73 ? 7.625 13.039 -0.209 1 97.88 73 GLN B C 1
ATOM 1478 O O . GLN B 1 73 ? 7.418 13.594 -1.292 1 97.88 73 GLN B O 1
ATOM 1483 N N . ILE B 1 74 ? 6.73 12.562 0.484 1 98.38 74 ILE B N 1
ATOM 1484 C CA . ILE B 1 74 ? 5.312 12.711 0.163 1 98.38 74 ILE B CA 1
ATOM 1485 C C . ILE B 1 74 ? 4.742 13.922 0.895 1 98.38 74 ILE B C 1
ATOM 1487 O O . ILE B 1 74 ? 3.916 14.656 0.344 1 98.38 74 ILE B O 1
ATOM 1491 N N . VAL B 1 75 ? 5.176 14.164 2.121 1 98.69 75 VAL B N 1
ATOM 1492 C CA . VAL B 1 75 ? 4.727 15.281 2.951 1 98.69 75 VAL B CA 1
ATOM 1493 C C . VAL B 1 75 ? 5.887 16.234 3.209 1 98.69 75 VAL B C 1
ATOM 1495 O O . VAL B 1 75 ? 7.027 15.805 3.377 1 98.69 75 VAL B O 1
ATOM 1498 N N . LYS B 1 76 ? 5.539 17.469 3.215 1 98.44 76 LYS B N 1
ATOM 1499 C CA . LYS B 1 76 ? 6.484 18.531 3.541 1 98.44 76 LYS B CA 1
ATOM 1500 C C . LYS B 1 76 ? 6.168 19.141 4.902 1 98.44 76 LYS B C 1
ATOM 1502 O O . LYS B 1 76 ? 5.004 19.406 5.219 1 98.44 76 LYS B O 1
ATOM 1507 N N . ARG B 1 77 ? 7.195 19.25 5.664 1 97.94 77 ARG B N 1
ATOM 1508 C CA . ARG B 1 77 ? 7.133 19.922 6.949 1 97.94 77 ARG B CA 1
ATOM 1509 C C . ARG B 1 77 ? 7.809 21.297 6.875 1 97.94 77 ARG B C 1
ATOM 1511 O O . ARG B 1 77 ? 9.031 21.375 6.707 1 97.94 77 ARG B O 1
ATOM 1518 N N . GLU B 1 78 ? 7.043 22.359 7.008 1 96.62 78 GLU B N 1
ATOM 1519 C CA . GLU B 1 78 ? 7.605 23.688 6.836 1 96.62 78 GLU B CA 1
ATOM 1520 C C . GLU B 1 78 ? 7.375 24.547 8.078 1 96.62 78 GLU B C 1
ATOM 1522 O O . GLU B 1 78 ? 6.262 24.609 8.602 1 96.62 78 GLU B O 1
ATOM 1527 N N . GLU B 1 79 ? 8.414 25.219 8.492 1 93.75 79 GLU B N 1
ATOM 1528 C CA . GLU B 1 79 ? 8.289 26.172 9.594 1 93.75 79 GLU B CA 1
ATOM 1529 C C . GLU B 1 79 ? 7.797 27.516 9.102 1 93.75 79 GLU B C 1
ATOM 1531 O O . GLU B 1 79 ? 8.25 28.016 8.062 1 93.75 79 GLU B O 1
ATOM 1536 N N . THR B 1 80 ? 6.801 28.062 9.797 1 88 80 THR B N 1
ATOM 1537 C CA . THR B 1 80 ? 6.285 29.375 9.43 1 88 80 THR B CA 1
ATOM 1538 C C . THR B 1 80 ? 7.137 30.484 10.047 1 88 80 THR B C 1
ATOM 1540 O O . THR B 1 80 ? 7.883 30.234 10.992 1 88 80 THR B O 1
ATOM 1543 N N . ASN B 1 81 ? 7.125 31.547 9.391 1 86.75 81 ASN B N 1
ATOM 1544 C CA . ASN B 1 81 ? 7.887 32.719 9.82 1 86.75 81 ASN B CA 1
ATOM 1545 C C . ASN B 1 81 ? 7.172 33.469 10.938 1 86.75 81 ASN B C 1
ATOM 1547 O O . ASN B 1 81 ? 7.723 34.406 11.508 1 86.75 81 ASN B O 1
ATOM 1551 N N . ASP B 1 82 ? 6.02 33.031 11.273 1 81.38 82 ASP B N 1
ATOM 1552 C CA . ASP B 1 82 ? 5.242 33.719 12.297 1 81.38 82 ASP B CA 1
ATOM 1553 C C . ASP B 1 82 ? 5.82 33.469 13.688 1 81.38 82 ASP B C 1
ATOM 1555 O O . ASP B 1 82 ? 6.68 32.625 13.867 1 81.38 82 ASP B O 1
ATOM 1559 N N . TYR B 1 83 ? 5.648 34.531 14.602 1 82.62 83 TYR B N 1
ATOM 1560 C CA . TYR B 1 83 ? 5.961 34.344 16.016 1 82.62 83 TYR B CA 1
ATOM 1561 C C . TYR B 1 83 ? 4.695 34.094 16.828 1 82.62 83 TYR B C 1
ATOM 1563 O O . TYR B 1 83 ? 3.754 34.875 16.766 1 82.62 83 TYR B O 1
ATOM 1571 N N . PRO B 1 84 ? 4.598 32.906 17.484 1 85.5 84 PRO B N 1
ATOM 1572 C CA . PRO B 1 84 ? 5.598 31.844 17.609 1 85.5 84 PRO B CA 1
ATOM 1573 C C . PRO B 1 84 ? 5.668 30.953 16.359 1 85.5 84 PRO B C 1
ATOM 1575 O O . PRO B 1 84 ? 4.688 30.844 15.625 1 85.5 84 PRO B O 1
ATOM 1578 N N . LYS B 1 85 ? 6.812 30.406 16.234 1 88.75 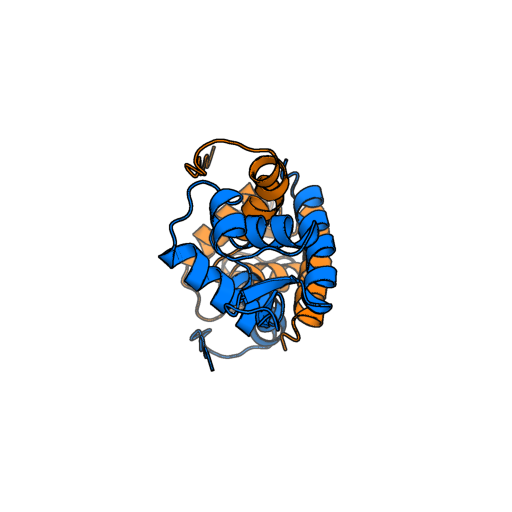85 LYS B N 1
ATOM 1579 C CA . LYS B 1 85 ? 7.031 29.531 15.086 1 88.75 85 LYS B CA 1
ATOM 1580 C C . LYS B 1 85 ? 6.051 28.359 15.094 1 88.75 85 LYS B C 1
ATOM 1582 O O . LYS B 1 85 ? 5.836 27.734 16.141 1 88.75 85 LYS B O 1
ATOM 1587 N N . LYS B 1 86 ? 5.352 28.297 14.023 1 91 86 LYS B N 1
ATOM 1588 C CA . LYS B 1 86 ? 4.453 27.156 13.828 1 91 86 LYS B CA 1
ATOM 1589 C C . LYS B 1 86 ? 4.938 26.25 12.703 1 91 86 LYS B C 1
ATOM 1591 O O . LYS B 1 86 ? 5.793 26.656 11.906 1 91 86 LYS B O 1
ATOM 1596 N N . VAL B 1 87 ? 4.535 25 12.742 1 95.5 87 VAL B N 1
ATOM 1597 C CA . VAL B 1 87 ? 4.906 24.047 11.711 1 95.5 87 VAL B CA 1
ATOM 1598 C C . VAL B 1 87 ? 3.67 23.641 10.906 1 95.5 87 VAL B C 1
ATOM 1600 O O . VAL B 1 87 ? 2.615 23.359 11.477 1 95.5 87 VAL B O 1
ATOM 1603 N N . ARG B 1 88 ? 3.887 23.734 9.594 1 97.25 88 ARG B N 1
ATOM 1604 C CA . ARG B 1 88 ? 2.803 23.359 8.68 1 97.25 88 ARG B CA 1
ATOM 1605 C C . ARG B 1 88 ? 3.162 22.125 7.867 1 97.25 88 ARG B C 1
ATOM 1607 O O . ARG B 1 88 ? 4.297 22 7.402 1 97.25 88 ARG B O 1
ATOM 1614 N N . TYR B 1 89 ? 2.166 21.312 7.637 1 98.56 89 TYR B N 1
ATOM 1615 C CA . TYR B 1 89 ? 2.322 20.109 6.82 1 98.56 89 TYR B CA 1
ATOM 1616 C C . TYR B 1 89 ? 1.49 20.203 5.547 1 98.56 89 TYR B C 1
ATOM 1618 O O . TYR B 1 89 ? 0.329 20.609 5.586 1 98.56 89 TYR B O 1
ATOM 1626 N N . SER B 1 90 ? 2.053 19.844 4.438 1 98.56 90 SER B N 1
ATOM 1627 C CA . SER B 1 90 ? 1.388 19.781 3.141 1 98.56 90 SER B CA 1
ATOM 1628 C C . SER B 1 90 ? 1.964 18.672 2.273 1 98.56 90 SER B C 1
ATOM 1630 O O . SER B 1 90 ? 3 18.094 2.605 1 98.56 90 SER B O 1
ATOM 1632 N N . LEU B 1 91 ? 1.242 18.359 1.214 1 98.56 91 LEU B N 1
ATOM 1633 C CA . LEU B 1 91 ? 1.805 17.391 0.278 1 98.56 91 LEU B CA 1
ATOM 1634 C C . LEU B 1 91 ? 2.873 18.047 -0.596 1 98.56 91 LEU B C 1
ATOM 1636 O O . LEU B 1 91 ? 2.723 19.188 -1.021 1 98.56 91 LEU B O 1
ATOM 1640 N N . THR B 1 92 ? 3.928 17.312 -0.829 1 98.38 92 THR B N 1
ATOM 1641 C CA . THR B 1 92 ? 4.879 17.688 -1.866 1 98.38 92 THR B CA 1
ATOM 1642 C C . THR B 1 92 ? 4.293 17.453 -3.254 1 98.38 92 THR B C 1
ATOM 1644 O O . THR B 1 92 ? 3.174 16.953 -3.383 1 98.38 92 THR B O 1
ATOM 1647 N N . GLN B 1 93 ? 5.09 17.875 -4.262 1 97.19 93 GLN B N 1
ATOM 1648 C CA . GLN B 1 93 ? 4.684 17.547 -5.625 1 97.19 93 GLN B CA 1
ATOM 1649 C C . GLN B 1 93 ? 4.574 16.047 -5.82 1 97.19 93 GLN B C 1
ATOM 1651 O O . GLN B 1 93 ? 3.662 15.562 -6.496 1 97.19 93 GLN B O 1
ATOM 1656 N N . ARG B 1 94 ? 5.449 15.32 -5.23 1 97.06 94 ARG B N 1
ATOM 1657 C CA . ARG B 1 94 ? 5.395 13.859 -5.262 1 97.06 94 ARG B CA 1
ATOM 1658 C C . ARG B 1 94 ? 4.113 13.352 -4.609 1 97.06 94 ARG B C 1
ATOM 1660 O O . ARG B 1 94 ? 3.43 12.484 -5.164 1 97.06 94 ARG B O 1
ATOM 1667 N N . GLY B 1 95 ? 3.838 13.883 -3.479 1 97.38 95 GLY B N 1
ATOM 1668 C CA . GLY B 1 95 ? 2.623 13.508 -2.775 1 97.38 95 GLY B CA 1
ATOM 1669 C C . GLY B 1 95 ? 1.363 13.75 -3.586 1 97.38 95 GLY B C 1
ATOM 1670 O O . GLY B 1 95 ? 0.456 12.914 -3.598 1 97.38 95 GLY B O 1
ATOM 1671 N N . LYS B 1 96 ? 1.357 14.852 -4.27 1 97.19 96 LYS B N 1
ATOM 1672 C CA . LYS B 1 96 ? 0.205 15.203 -5.094 1 97.19 96 LYS B CA 1
ATOM 1673 C C . LYS B 1 96 ? 0.071 14.258 -6.281 1 97.19 96 LYS B C 1
ATOM 1675 O O . LYS B 1 96 ? -1.031 14.047 -6.793 1 97.19 96 LYS B O 1
ATOM 1680 N N . SER B 1 97 ? 1.181 13.672 -6.645 1 96.94 97 SER B N 1
ATOM 1681 C CA . SER B 1 97 ? 1.173 12.734 -7.762 1 96.94 97 SER B CA 1
ATOM 1682 C C . SER B 1 97 ? 0.754 11.336 -7.301 1 96.94 97 SER B C 1
ATOM 1684 O O . SER B 1 97 ? 0.173 10.578 -8.078 1 96.94 97 SER B O 1
ATOM 1686 N N . VAL B 1 98 ? 1.021 11.008 -6.102 1 97.19 98 VAL B N 1
ATOM 1687 C CA . VAL B 1 98 ? 0.755 9.672 -5.566 1 97.19 98 VAL B CA 1
ATOM 1688 C C . VAL B 1 98 ? -0.733 9.531 -5.258 1 97.19 98 VAL B C 1
ATOM 1690 O O . VAL B 1 98 ? -1.319 8.469 -5.477 1 97.19 98 VAL B O 1
ATOM 1693 N N . TYR B 1 99 ? -1.373 10.578 -4.801 1 97.12 99 TYR B N 1
ATOM 1694 C CA . TYR B 1 99 ? -2.75 10.523 -4.324 1 97.12 99 TYR B CA 1
ATOM 1695 C C . TYR B 1 99 ? -3.688 10.023 -5.418 1 97.12 99 TYR B C 1
ATOM 1697 O O . TYR B 1 99 ? -4.449 9.078 -5.207 1 97.12 99 TYR B O 1
ATOM 1705 N N . PRO B 1 100 ? -3.65 10.602 -6.609 1 97.44 100 PRO B N 1
ATOM 1706 C CA . PRO B 1 100 ? -4.57 10.125 -7.648 1 97.44 100 PRO B CA 1
ATOM 1707 C C . PRO B 1 100 ? -4.34 8.656 -8.008 1 97.44 100 PRO B C 1
ATOM 1709 O O . PRO B 1 100 ? -5.285 7.949 -8.367 1 97.44 100 PRO B O 1
ATOM 1712 N N . LEU B 1 101 ? -3.137 8.219 -7.926 1 97.75 101 LEU B N 1
ATOM 1713 C CA . LEU B 1 101 ? -2.832 6.824 -8.234 1 97.75 101 LEU B CA 1
ATOM 1714 C C . LEU B 1 101 ? -3.438 5.895 -7.184 1 97.75 101 LEU B C 1
ATOM 1716 O O . LEU B 1 101 ? -4.012 4.859 -7.523 1 97.75 101 LEU B O 1
ATOM 1720 N N . ILE B 1 102 ? -3.346 6.277 -5.922 1 97.5 102 ILE B N 1
ATOM 1721 C CA . ILE B 1 102 ? -3.924 5.473 -4.852 1 97.5 102 ILE B CA 1
ATOM 1722 C C . ILE B 1 102 ? -5.445 5.492 -4.953 1 97.5 102 ILE B C 1
ATOM 1724 O O . ILE B 1 102 ? -6.105 4.469 -4.738 1 97.5 102 ILE B O 1
ATOM 1728 N N . ASN B 1 103 ? -5.961 6.66 -5.277 1 96.62 103 ASN B N 1
ATOM 1729 C CA . ASN B 1 103 ? -7.402 6.77 -5.457 1 96.62 103 ASN B CA 1
ATOM 1730 C C . ASN B 1 103 ? -7.902 5.859 -6.574 1 96.62 103 ASN B C 1
ATOM 1732 O O . ASN B 1 103 ? -8.961 5.238 -6.453 1 96.62 103 ASN B O 1
ATOM 1736 N N . GLU B 1 104 ? -7.164 5.781 -7.633 1 97.31 104 GLU B N 1
ATOM 1737 C CA . GLU B 1 104 ? -7.531 4.883 -8.727 1 97.31 104 GLU B CA 1
ATOM 1738 C C . GLU B 1 104 ? -7.477 3.426 -8.281 1 97.31 104 GLU B C 1
ATOM 1740 O O . GLU B 1 104 ? -8.352 2.629 -8.641 1 97.31 104 GLU B O 1
ATOM 1745 N N . LEU B 1 105 ? -6.477 3.084 -7.535 1 97.5 105 LEU B N 1
ATOM 1746 C CA . LEU B 1 105 ? -6.402 1.739 -6.977 1 97.5 105 LEU B CA 1
ATOM 1747 C C . LEU B 1 105 ? -7.633 1.434 -6.129 1 97.5 105 LEU B C 1
ATOM 1749 O O . LEU B 1 105 ? -8.203 0.345 -6.23 1 97.5 105 LEU B O 1
ATOM 1753 N N . ALA B 1 106 ? -8.039 2.398 -5.332 1 96.81 106 ALA B N 1
ATOM 1754 C CA . ALA B 1 106 ? -9.211 2.229 -4.484 1 96.81 106 ALA B CA 1
ATOM 1755 C C . ALA B 1 106 ? -10.461 1.943 -5.32 1 96.81 106 ALA B C 1
ATOM 1757 O O . ALA B 1 106 ? -11.281 1.103 -4.953 1 96.81 106 ALA B O 1
ATOM 1758 N N . GLN B 1 107 ? -10.555 2.654 -6.398 1 96.5 107 GLN B N 1
ATOM 1759 C CA . GLN B 1 107 ? -11.703 2.469 -7.281 1 96.5 107 GLN B CA 1
ATOM 1760 C C . GLN B 1 107 ? -11.68 1.086 -7.926 1 96.5 107 GLN B C 1
ATOM 1762 O O . GLN B 1 107 ? -12.703 0.399 -7.969 1 96.5 107 GLN B O 1
ATOM 1767 N N . VAL B 1 108 ? -10.5 0.694 -8.445 1 96.88 108 VAL B N 1
ATOM 1768 C CA . VAL B 1 108 ? -10.352 -0.602 -9.094 1 96.88 108 VAL B CA 1
ATOM 1769 C C . VAL B 1 108 ? -10.688 -1.719 -8.109 1 96.88 108 VAL B C 1
ATOM 1771 O O . VAL B 1 108 ? -11.32 -2.711 -8.477 1 96.88 108 VAL B O 1
ATOM 1774 N N . LEU B 1 109 ? -10.203 -1.521 -6.824 1 95.44 109 LEU B N 1
ATOM 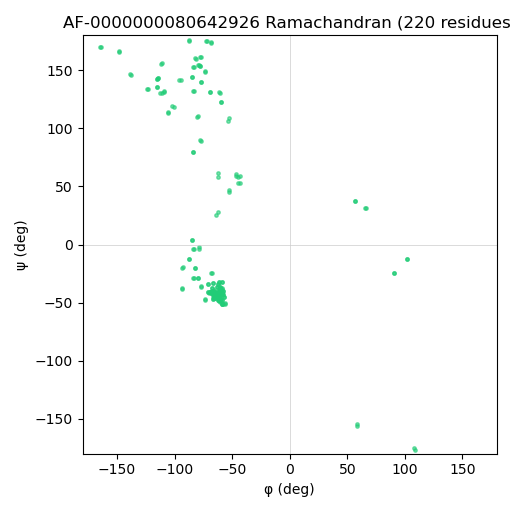1775 C CA . LEU B 1 109 ? -10.375 -2.545 -5.801 1 95.44 109 LEU B CA 1
ATOM 1776 C C . LEU B 1 109 ? -11.742 -2.412 -5.133 1 95.44 109 LEU B C 1
ATOM 1778 O O . LEU B 1 109 ? -12.047 -3.137 -4.18 1 95.44 109 LEU B O 1
ATOM 1782 N N . LYS B 1 110 ? -12.609 -1.443 -5.617 1 90.69 110 LYS B N 1
ATOM 1783 C CA . LYS B 1 110 ? -13.977 -1.213 -5.156 1 90.69 110 LYS B CA 1
ATOM 1784 C C . LYS B 1 110 ? -14.016 -0.945 -3.654 1 90.69 110 LYS B C 1
ATOM 1786 O O . LYS B 1 110 ? -14.852 -1.498 -2.941 1 90.69 110 LYS B O 1
ATOM 1791 N N . MET B 1 111 ? -12.914 -0.21 -3.33 1 83.06 111 MET B N 1
ATOM 1792 C CA . MET B 1 111 ? -12.93 0.268 -1.951 1 83.06 111 MET B CA 1
ATOM 1793 C C . MET B 1 111 ? -13.812 1.503 -1.809 1 83.06 111 MET B C 1
ATOM 1795 O O . MET B 1 111 ? -13.695 2.449 -2.588 1 83.06 111 MET B O 1
ATOM 1799 N N . ASN B 1 112 ? -14.867 1.255 -1.148 1 74.19 112 ASN B N 1
ATOM 1800 C CA . ASN B 1 112 ? -15.797 2.371 -1.043 1 74.19 112 ASN B CA 1
ATOM 1801 C C . ASN B 1 112 ? -16.047 2.752 0.413 1 74.19 112 ASN B C 1
ATOM 1803 O O . ASN B 1 112 ? -15.969 1.905 1.304 1 74.19 112 ASN B O 1
#

Nearest PDB structures (foldseek):
  4a5n-assembly2_D  TM=8.908E-01  e=5.314E-08  Bacillus subtilis
  4a5m-assembly1_B  TM=8.655E-01  e=4.684E-08  Bacillus subtilis
  1z7u-assembly1_B  TM=8.704E-01  e=7.285E-08  Enterococcus faecalis V583
  5hs8-assembly1_A  TM=9.318E-01  e=2.417E-07  Bacillus subtilis subsp. subtilis str. 168
  1yyv-assembly1_B  TM=7.629E-01  e=6.228E-07  Salmonella enterica subsp. enterica serovar Typhimurium str. LT2

Foldseek 3Di:
DPPPVPCPDDDDPVCVVCVVVVVVCVLCDDPDSLVLLVVQLVH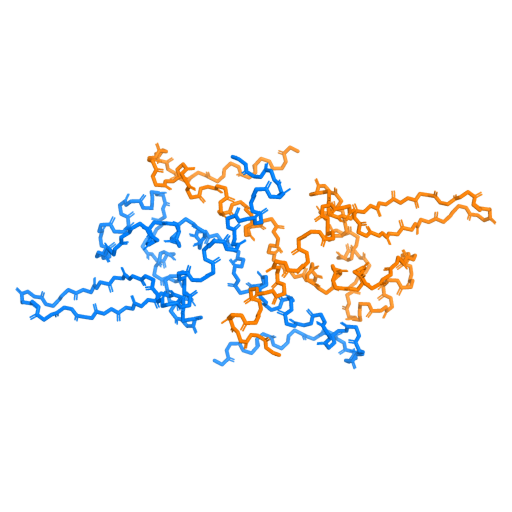KDFLVVSDVVSPPDDSVVVVVSQVSCVVVQQKDWDWDPDVVITIMIHGDPVNNVVNVVVVVVCVVVVPD/DPPPVPCPDDDDPVCVVCVVVVVVCVLCDDPDSLVLLVVQLVHKDFLVVSDVVSPPDDSVVVVVSQVSCVVVQQKDWDWDPDVVITIMIHGDPVNNVVNVVVVVVCVVVVPD